Protein AF-A0AAW1BLZ8-F1 (afdb_monomer_lite)

Secondary structure (DSSP, 8-state):
-HHHHHHHHHHHHHHHHHHHHHHHHTS---HHHHHHHHHHHHHHHHHHHHHHHHHHHHHHHHHHHHHHHHHHHHHHHH-HHHHHH---TTHHHHHHHHHHHHHHHHHHHHHHHHHHHTTT----HHHHHHHHHHHHHHHHHHHHHHHHHHHTTT-TT-HHHHHHHHHHHHHHHHHHHHHHHHHHHHHHHHHHHHHHHHHS-TTSHHHHHTTTT--

Radius of gyration: 25.86 Å; chains: 1; bounding box: 58×50×71 Å

Structure (mmCIF, N/CA/C/O backbone):
data_AF-A0AAW1BLZ8-F1
#
_entry.id   AF-A0AAW1BLZ8-F1
#
loop_
_atom_site.group_PDB
_atom_site.id
_atom_site.type_symbol
_atom_site.label_atom_id
_atom_site.label_alt_id
_atom_site.label_comp_id
_atom_site.label_asym_id
_atom_site.label_entity_id
_atom_site.label_seq_id
_atom_site.pdbx_PDB_ins_code
_atom_site.Cartn_x
_atom_site.Cartn_y
_atom_site.Cartn_z
_atom_site.occupancy
_atom_site.B_iso_or_equiv
_atom_site.auth_seq_id
_atom_site.auth_comp_id
_atom_site.auth_asym_id
_atom_site.auth_atom_id
_atom_site.pdbx_PDB_model_num
ATOM 1 N N . MET A 1 1 ? 11.558 -3.761 7.072 1.00 67.06 1 MET A N 1
ATOM 2 C CA . MET A 1 1 ? 11.621 -4.256 5.677 1.00 67.06 1 MET A CA 1
ATOM 3 C C . MET A 1 1 ? 10.947 -3.321 4.676 1.00 67.06 1 MET A C 1
ATOM 5 O O . MET A 1 1 ? 11.599 -2.959 3.713 1.00 67.06 1 MET A O 1
ATOM 9 N N . VAL A 1 2 ? 9.708 -2.864 4.893 1.00 70.38 2 VAL A N 1
ATOM 10 C CA . VAL A 1 2 ? 8.993 -2.011 3.914 1.00 70.38 2 VAL A CA 1
ATOM 11 C C . VAL A 1 2 ? 9.679 -0.668 3.644 1.00 70.38 2 VAL A C 1
ATOM 13 O O . VAL A 1 2 ? 9.846 -0.301 2.489 1.00 70.38 2 VAL A O 1
ATOM 16 N N . PHE A 1 3 ? 10.172 0.019 4.679 1.00 76.31 3 PHE A N 1
ATOM 17 C CA . PHE A 1 3 ? 10.966 1.243 4.498 1.00 76.31 3 PHE A CA 1
ATOM 18 C C . PHE A 1 3 ? 12.226 1.017 3.653 1.00 76.31 3 PHE A C 1
ATOM 20 O O . PHE A 1 3 ? 12.548 1.834 2.802 1.00 76.31 3 PHE A O 1
ATOM 27 N N . ILE A 1 4 ? 12.901 -0.121 3.838 1.00 81.31 4 ILE A N 1
ATOM 28 C CA . ILE A 1 4 ? 14.085 -0.490 3.051 1.00 81.31 4 ILE A CA 1
ATOM 29 C C . ILE A 1 4 ? 13.683 -0.729 1.590 1.00 81.31 4 ILE A C 1
ATOM 31 O O . ILE A 1 4 ? 14.326 -0.209 0.688 1.00 81.31 4 ILE A O 1
ATOM 35 N N . ALA A 1 5 ? 12.581 -1.446 1.350 1.00 79.50 5 ALA A N 1
ATOM 36 C CA . ALA A 1 5 ? 12.068 -1.680 0.003 1.00 79.50 5 ALA A CA 1
ATOM 37 C C . ALA A 1 5 ? 11.645 -0.377 -0.704 1.00 79.50 5 ALA A C 1
ATOM 39 O O . ALA A 1 5 ? 11.901 -0.227 -1.896 1.00 79.50 5 ALA A O 1
ATOM 40 N N . LEU A 1 6 ? 11.067 0.586 0.025 1.00 80.69 6 LEU A N 1
ATOM 41 C CA . LEU A 1 6 ? 10.753 1.918 -0.501 1.00 80.69 6 LEU A CA 1
ATOM 42 C C . LEU A 1 6 ? 12.018 2.690 -0.881 1.00 80.69 6 LEU A C 1
ATOM 44 O O . LEU A 1 6 ? 12.072 3.249 -1.970 1.00 80.69 6 LEU A O 1
ATOM 48 N N . ILE A 1 7 ? 13.047 2.676 -0.030 1.00 85.50 7 ILE A N 1
ATOM 49 C CA . ILE A 1 7 ? 14.335 3.322 -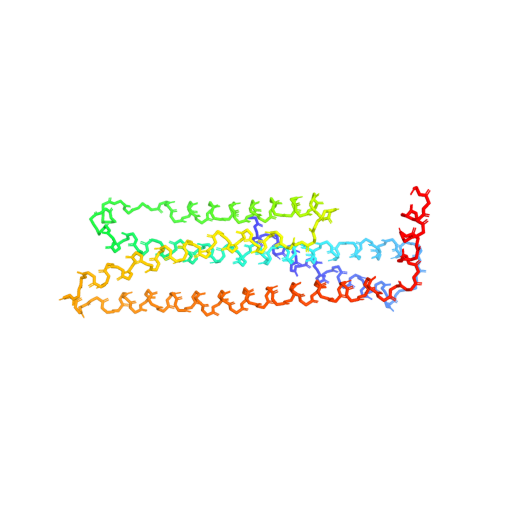0.322 1.00 85.50 7 ILE A CA 1
ATOM 50 C C . ILE A 1 7 ? 14.975 2.700 -1.570 1.00 85.50 7 ILE A C 1
ATOM 52 O O . ILE A 1 7 ? 15.398 3.426 -2.467 1.00 85.50 7 ILE A O 1
ATOM 56 N N . ILE A 1 8 ? 14.979 1.366 -1.666 1.00 85.69 8 ILE A N 1
ATOM 57 C CA . ILE A 1 8 ? 15.492 0.644 -2.838 1.00 85.69 8 ILE A CA 1
ATOM 58 C C . ILE A 1 8 ? 14.715 1.036 -4.103 1.00 85.69 8 ILE A C 1
ATOM 60 O O . ILE A 1 8 ? 15.337 1.305 -5.127 1.00 85.69 8 ILE A O 1
ATOM 64 N N . CYS A 1 9 ? 13.382 1.135 -4.047 1.00 86.25 9 CYS A N 1
ATOM 65 C CA . CYS A 1 9 ? 12.575 1.563 -5.196 1.00 86.25 9 CYS A CA 1
ATOM 66 C C . CYS A 1 9 ? 12.843 3.021 -5.589 1.00 86.25 9 CYS A C 1
ATOM 68 O O . CYS A 1 9 ? 13.009 3.312 -6.773 1.00 86.25 9 CYS A O 1
ATOM 70 N N . CYS A 1 10 ? 12.925 3.926 -4.610 1.00 85.50 10 CYS A N 1
ATOM 71 C CA . CYS A 1 10 ? 13.153 5.352 -4.842 1.00 85.50 10 CYS A CA 1
ATOM 72 C C . CYS A 1 10 ? 14.531 5.649 -5.437 1.00 85.50 10 CYS A C 1
ATOM 74 O O . CYS A 1 10 ? 14.651 6.597 -6.202 1.00 85.50 10 CYS A O 1
ATOM 76 N N . ILE A 1 11 ? 15.560 4.868 -5.100 1.00 89.06 11 ILE A N 1
ATOM 77 C CA . ILE A 1 11 ? 16.913 5.034 -5.656 1.00 89.06 11 ILE A CA 1
ATOM 78 C C . ILE A 1 11 ? 17.060 4.253 -6.969 1.00 89.06 11 ILE A C 1
ATOM 80 O O . ILE A 1 11 ? 17.606 4.764 -7.946 1.00 89.06 11 ILE A O 1
ATOM 84 N N . GLY A 1 12 ? 16.554 3.020 -7.009 1.00 86.94 12 GLY A N 1
ATOM 85 C CA . GLY A 1 12 ? 16.722 2.122 -8.145 1.00 86.94 12 GLY A CA 1
ATOM 86 C C . GLY A 1 12 ? 15.951 2.558 -9.391 1.00 86.94 12 GLY A C 1
ATOM 87 O O . GLY A 1 12 ? 16.462 2.403 -10.497 1.00 86.94 12 GLY A O 1
ATOM 88 N N . ALA A 1 13 ? 14.743 3.119 -9.249 1.00 88.19 13 ALA A N 1
ATOM 89 C CA . ALA A 1 13 ? 13.949 3.513 -10.413 1.00 88.19 13 ALA A CA 1
ATOM 90 C C . ALA A 1 13 ? 14.584 4.690 -11.184 1.00 88.19 13 ALA A C 1
ATOM 92 O O . ALA A 1 13 ? 14.738 4.565 -12.400 1.00 88.19 13 ALA A O 1
ATOM 93 N N . PRO A 1 14 ? 15.045 5.781 -10.533 1.00 91.31 14 PRO A N 1
ATOM 94 C CA . PRO A 1 14 ? 15.808 6.827 -11.211 1.00 91.31 14 PRO A CA 1
ATOM 95 C C . PRO A 1 14 ? 17.112 6.317 -11.823 1.00 91.31 14 PRO A C 1
ATOM 97 O O . PRO A 1 14 ? 17.426 6.687 -12.950 1.00 91.31 14 PRO A O 1
ATOM 100 N N . LEU A 1 15 ? 17.853 5.447 -11.124 1.00 91.06 15 LEU A N 1
ATOM 101 C CA . LEU A 1 15 ? 19.127 4.927 -11.624 1.00 91.06 15 LEU A CA 1
ATOM 102 C C . LEU A 1 15 ? 18.938 4.105 -12.906 1.00 91.06 15 LEU A C 1
ATOM 104 O O . LEU A 1 15 ? 19.605 4.361 -13.906 1.00 91.06 15 LEU A O 1
ATOM 108 N N . ASN A 1 16 ? 17.972 3.184 -12.911 1.00 89.12 16 ASN A N 1
ATOM 109 C CA . ASN A 1 16 ? 17.638 2.406 -14.103 1.00 89.12 16 ASN A CA 1
ATOM 110 C C . ASN A 1 16 ? 17.038 3.284 -15.215 1.00 89.12 16 ASN A C 1
ATOM 112 O O . ASN A 1 16 ? 17.347 3.084 -16.387 1.00 89.12 16 ASN A O 1
ATOM 116 N N . GLY A 1 17 ? 16.259 4.314 -14.866 1.00 90.44 17 GLY A N 1
ATOM 117 C CA . GLY A 1 17 ? 15.743 5.298 -15.822 1.00 90.44 17 GLY A CA 1
ATOM 118 C C . GLY A 1 17 ? 16.845 6.105 -16.519 1.00 90.44 17 GLY A C 1
ATOM 119 O O . GLY A 1 17 ? 16.793 6.298 -17.733 1.00 90.44 17 GLY A O 1
ATOM 120 N N . ILE A 1 18 ? 17.882 6.518 -15.781 1.00 92.25 18 ILE A N 1
ATOM 121 C CA . ILE A 1 18 ? 19.053 7.215 -16.335 1.00 92.25 18 ILE A CA 1
ATOM 122 C C . ILE A 1 18 ? 19.810 6.305 -17.311 1.00 92.25 18 ILE A C 1
ATOM 124 O O . ILE A 1 18 ? 20.180 6.752 -18.395 1.00 92.25 18 ILE A O 1
ATOM 128 N N . VAL A 1 19 ? 19.998 5.025 -16.971 1.00 89.44 19 VAL A N 1
ATOM 129 C CA . VAL A 1 19 ? 20.648 4.032 -17.847 1.00 89.44 19 VAL A CA 1
ATOM 130 C C . VAL A 1 19 ? 19.854 3.850 -19.145 1.00 89.44 19 VAL A C 1
ATOM 132 O O . VAL A 1 19 ? 20.432 3.897 -20.231 1.00 89.44 19 VAL A O 1
ATOM 135 N N . ILE A 1 20 ? 18.526 3.730 -19.060 1.00 91.12 20 ILE A N 1
ATOM 136 C CA . ILE A 1 20 ? 17.650 3.646 -20.239 1.00 91.12 20 ILE A CA 1
ATOM 137 C C . ILE A 1 20 ? 17.771 4.904 -21.104 1.00 91.12 20 ILE A C 1
ATOM 139 O O . ILE A 1 20 ? 17.878 4.800 -22.326 1.00 91.12 20 ILE A O 1
ATOM 143 N N . TRP A 1 21 ? 17.780 6.089 -20.492 1.00 91.31 21 TRP A N 1
ATOM 144 C CA . TRP A 1 21 ? 17.891 7.352 -21.220 1.00 91.31 21 TRP A CA 1
ATOM 145 C C . TRP A 1 21 ? 19.245 7.494 -21.931 1.00 91.31 21 TRP A C 1
ATOM 147 O O . TRP A 1 21 ? 19.277 7.770 -23.133 1.00 91.31 21 TRP A O 1
ATOM 157 N N . LEU A 1 22 ? 20.352 7.227 -21.228 1.00 89.19 22 LEU A N 1
ATOM 158 C CA . LEU A 1 22 ? 21.714 7.290 -21.769 1.00 89.19 22 LEU A CA 1
ATOM 159 C C . LEU A 1 22 ? 21.916 6.304 -22.928 1.00 89.19 22 LEU A C 1
ATOM 161 O O . LEU A 1 22 ? 22.334 6.703 -24.017 1.00 89.19 22 LEU A O 1
ATOM 165 N N . LEU A 1 23 ? 21.584 5.024 -22.730 1.00 85.81 23 LEU A N 1
ATOM 166 C CA . LEU A 1 23 ? 21.766 3.999 -23.764 1.00 85.81 23 LEU A CA 1
ATOM 167 C C . LEU A 1 23 ? 20.727 4.082 -24.890 1.00 85.81 23 LEU A C 1
ATOM 169 O O . LEU A 1 23 ? 20.997 3.631 -26.003 1.00 85.81 23 LEU A O 1
ATOM 173 N N . GLY A 1 24 ? 19.544 4.630 -24.616 1.00 82.75 24 GLY A N 1
ATOM 174 C CA . GLY A 1 24 ? 18.466 4.769 -25.589 1.00 82.75 24 GLY A CA 1
ATOM 175 C C . GLY A 1 24 ? 18.677 5.919 -26.573 1.00 82.75 24 GLY A C 1
ATOM 176 O O . GLY A 1 24 ? 18.391 5.742 -27.756 1.00 82.75 24 GLY A O 1
ATOM 177 N N . PHE A 1 25 ? 19.179 7.066 -26.099 1.00 80.81 25 PHE A N 1
ATOM 178 C CA . PHE A 1 25 ? 19.271 8.295 -26.897 1.00 80.81 25 PHE A CA 1
ATOM 179 C C . PHE A 1 25 ? 20.692 8.697 -27.306 1.00 80.81 25 PHE A C 1
ATOM 181 O O . PHE A 1 25 ? 20.842 9.323 -28.352 1.00 80.81 25 PHE A O 1
ATOM 188 N N . GLN A 1 26 ? 21.729 8.382 -26.519 1.00 76.81 26 GLN A N 1
ATOM 189 C CA . GLN A 1 26 ? 23.065 8.959 -26.743 1.00 76.81 26 GLN A CA 1
ATOM 190 C C . GLN A 1 26 ? 24.065 8.017 -27.428 1.00 76.81 26 GLN A C 1
ATOM 192 O O . GLN A 1 26 ? 25.045 8.489 -28.000 1.00 76.81 26 GLN A O 1
ATOM 197 N N . ILE A 1 27 ? 23.848 6.698 -27.392 1.00 78.12 27 ILE A N 1
ATOM 198 C CA . ILE A 1 27 ? 24.844 5.710 -27.836 1.00 78.12 27 ILE A CA 1
ATOM 199 C C . ILE A 1 27 ? 24.348 4.915 -29.050 1.00 78.12 27 ILE A C 1
ATOM 201 O O . ILE A 1 27 ? 23.218 4.431 -29.095 1.00 78.12 27 ILE A O 1
ATOM 205 N N . LYS A 1 28 ? 25.232 4.728 -30.039 1.00 77.56 28 LYS A N 1
ATOM 206 C CA . LYS A 1 28 ? 24.979 3.881 -31.213 1.00 77.56 28 LYS A CA 1
ATOM 207 C C . LYS A 1 28 ? 24.769 2.428 -30.761 1.00 77.56 28 LYS A C 1
ATOM 209 O O . LYS A 1 28 ? 25.604 1.874 -30.043 1.00 77.56 28 LYS A O 1
ATOM 214 N N . ARG A 1 29 ? 23.650 1.812 -31.157 1.00 74.12 29 ARG A N 1
ATOM 215 C CA . ARG A 1 29 ? 23.269 0.471 -30.683 1.00 74.12 29 ARG A CA 1
ATOM 216 C C . ARG A 1 29 ? 24.271 -0.590 -31.137 1.00 74.12 29 ARG A C 1
ATOM 218 O O . ARG A 1 29 ? 24.423 -0.843 -32.327 1.00 74.12 29 ARG A O 1
ATOM 225 N N . ASN A 1 30 ? 24.919 -1.213 -30.161 1.00 82.25 30 ASN A N 1
ATOM 226 C CA . ASN A 1 30 ? 25.794 -2.372 -30.293 1.00 82.25 30 ASN A CA 1
ATOM 227 C C . ASN A 1 30 ? 25.094 -3.541 -29.561 1.00 82.25 30 ASN A C 1
ATOM 229 O O . ASN A 1 30 ? 24.410 -3.277 -28.569 1.00 82.25 30 ASN A O 1
ATOM 233 N N . PR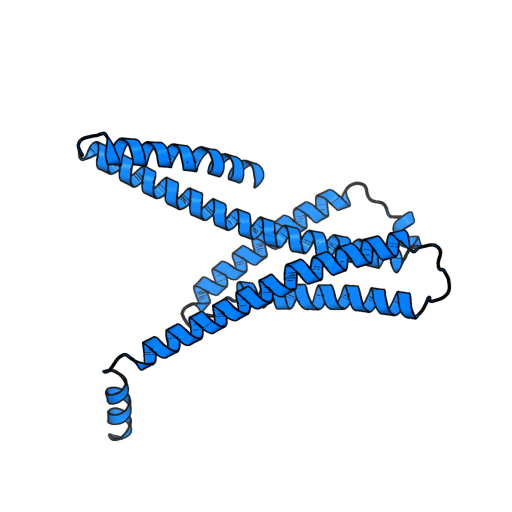O A 1 31 ? 25.228 -4.818 -29.967 1.00 84.75 31 PRO A N 1
ATOM 234 C CA . PRO A 1 31 ? 24.726 -5.976 -29.216 1.00 84.75 31 PRO A CA 1
ATOM 235 C C . PRO A 1 31 ? 24.928 -5.897 -27.693 1.00 84.75 31 PRO A C 1
ATOM 237 O O . PRO A 1 31 ? 24.010 -6.202 -26.935 1.00 84.75 31 PRO A O 1
ATOM 240 N N . PHE A 1 32 ? 26.084 -5.406 -27.236 1.00 86.62 32 PHE A N 1
ATOM 241 C CA . PHE A 1 32 ? 26.368 -5.226 -25.810 1.00 86.62 32 PHE A CA 1
ATOM 242 C C . PHE A 1 32 ? 25.481 -4.162 -25.135 1.00 86.62 32 PHE A C 1
ATOM 244 O O . PHE A 1 32 ? 24.933 -4.395 -24.059 1.00 86.62 32 PHE A O 1
ATOM 251 N N . THR A 1 33 ? 25.278 -3.005 -25.772 1.00 86.62 33 THR A N 1
ATOM 252 C CA . THR A 1 33 ? 24.417 -1.942 -25.232 1.00 86.62 33 THR A CA 1
ATOM 253 C C . THR A 1 33 ? 22.934 -2.304 -25.286 1.00 86.62 33 THR A C 1
ATOM 255 O O . THR A 1 33 ? 22.180 -1.886 -24.412 1.00 86.62 33 THR A O 1
ATOM 258 N N . VAL A 1 34 ? 22.510 -3.130 -26.247 1.00 87.38 34 VAL A N 1
ATOM 259 C CA . VAL A 1 34 ? 21.135 -3.658 -26.304 1.00 87.38 34 VAL A CA 1
ATOM 260 C C . VAL A 1 34 ? 20.849 -4.609 -25.136 1.00 87.38 34 VAL A C 1
ATOM 262 O O . VAL A 1 34 ? 19.769 -4.537 -24.552 1.00 87.38 34 VAL A O 1
ATOM 265 N N . LEU A 1 35 ? 21.812 -5.452 -24.745 1.00 90.06 35 LEU A N 1
ATOM 266 C CA . LEU A 1 35 ? 21.676 -6.335 -23.581 1.00 90.06 35 LEU A CA 1
ATOM 267 C C . LEU A 1 35 ? 21.498 -5.538 -22.281 1.00 90.06 35 LEU A C 1
ATOM 269 O O . LEU A 1 35 ? 20.571 -5.803 -21.517 1.00 90.06 35 LEU A O 1
ATOM 273 N N . ILE A 1 36 ? 22.353 -4.535 -22.056 1.00 89.69 36 ILE A N 1
ATOM 274 C CA . ILE A 1 36 ? 22.286 -3.669 -20.869 1.00 89.69 36 ILE A CA 1
ATOM 275 C C . ILE A 1 36 ? 20.975 -2.876 -20.845 1.00 89.69 36 ILE A C 1
ATOM 277 O O . ILE A 1 36 ? 20.359 -2.738 -19.791 1.00 89.69 36 ILE A O 1
ATOM 281 N N . LEU A 1 37 ? 20.514 -2.393 -22.002 1.00 89.69 37 LEU A N 1
ATOM 282 C CA . LEU A 1 37 ? 19.244 -1.680 -22.108 1.00 89.69 37 LEU A CA 1
ATOM 283 C C . LEU A 1 37 ? 18.054 -2.581 -21.738 1.00 89.69 37 LEU A C 1
ATOM 285 O O . LEU A 1 37 ? 17.192 -2.155 -20.975 1.00 89.69 37 LEU A O 1
ATOM 289 N N . ASN A 1 38 ? 18.022 -3.826 -22.223 1.00 89.94 38 ASN A N 1
ATOM 290 C CA . ASN A 1 38 ? 16.968 -4.784 -21.870 1.00 89.94 38 ASN A CA 1
ATOM 291 C C . ASN A 1 38 ? 16.972 -5.128 -20.377 1.00 89.94 38 ASN A C 1
ATOM 293 O O . ASN A 1 38 ? 15.902 -5.207 -19.772 1.00 89.94 38 ASN A O 1
ATOM 297 N N . LEU A 1 39 ? 18.155 -5.287 -19.777 1.00 91.56 39 LEU A N 1
ATOM 298 C CA . LEU A 1 39 ? 18.286 -5.497 -18.337 1.00 91.56 39 LEU A CA 1
ATOM 299 C C . LEU A 1 39 ? 17.731 -4.299 -17.551 1.00 91.56 39 LEU A C 1
ATOM 301 O O . LEU A 1 39 ? 16.885 -4.477 -16.680 1.00 91.56 39 LEU A O 1
ATOM 305 N N . ALA A 1 40 ? 18.116 -3.075 -17.928 1.00 91.62 40 ALA A N 1
ATOM 306 C CA . ALA A 1 40 ? 17.641 -1.859 -17.272 1.00 91.62 40 ALA A CA 1
ATOM 307 C C . ALA A 1 40 ? 16.116 -1.676 -17.396 1.00 91.62 40 ALA A C 1
ATOM 309 O O . ALA A 1 40 ? 15.469 -1.248 -16.441 1.00 91.62 40 ALA A O 1
ATOM 310 N N . ILE A 1 41 ? 15.522 -2.037 -18.541 1.00 89.56 41 ILE A N 1
ATOM 311 C CA . ILE A 1 41 ? 14.062 -2.028 -18.739 1.00 89.56 41 ILE A CA 1
ATOM 312 C C . ILE A 1 41 ? 13.379 -3.046 -17.815 1.00 89.56 41 ILE A C 1
ATOM 314 O O . ILE A 1 41 ? 12.366 -2.717 -17.190 1.00 89.56 41 ILE A O 1
ATOM 318 N N . ALA A 1 42 ? 13.924 -4.261 -17.706 1.00 90.12 42 ALA A N 1
ATOM 319 C CA . ALA A 1 42 ? 13.386 -5.295 -16.825 1.00 90.12 42 ALA A CA 1
ATOM 320 C C . ALA A 1 42 ? 13.431 -4.860 -15.350 1.00 90.12 42 ALA A C 1
ATOM 322 O O . ALA A 1 42 ? 12.416 -4.943 -14.651 1.00 90.12 42 ALA A O 1
ATOM 323 N N . ASP A 1 43 ? 14.565 -4.316 -14.903 1.00 90.38 43 ASP A N 1
ATOM 324 C CA . ASP A 1 43 ? 14.748 -3.829 -13.534 1.00 90.38 43 ASP A CA 1
ATOM 325 C C . ASP A 1 43 ? 13.842 -2.630 -13.227 1.00 90.38 43 ASP A C 1
ATOM 327 O O . ASP A 1 43 ? 13.202 -2.577 -12.174 1.00 90.38 43 ASP A O 1
ATOM 331 N N . PHE A 1 44 ? 13.711 -1.688 -14.164 1.00 88.12 44 PHE A N 1
ATOM 332 C CA . PHE A 1 44 ? 12.812 -0.542 -14.026 1.00 88.12 44 PHE A CA 1
ATOM 333 C C . PHE A 1 44 ? 11.347 -0.979 -13.882 1.00 88.12 44 PHE A C 1
ATOM 335 O O . PHE A 1 44 ? 10.650 -0.540 -12.962 1.00 88.12 44 PHE A O 1
ATOM 342 N N . GLY A 1 45 ? 10.889 -1.898 -14.739 1.00 86.69 45 GLY A N 1
ATOM 343 C CA . GLY A 1 45 ? 9.539 -2.457 -14.662 1.00 86.69 45 GLY A CA 1
ATOM 344 C C . GLY A 1 45 ? 9.285 -3.203 -13.348 1.00 86.69 45 GLY A C 1
ATOM 345 O O . GLY A 1 45 ? 8.227 -3.043 -12.729 1.00 86.69 45 GLY A O 1
ATOM 346 N N . PHE A 1 46 ? 10.266 -3.974 -12.876 1.00 86.31 46 PHE A N 1
ATOM 347 C CA . PHE A 1 46 ? 10.180 -4.689 -11.605 1.00 86.31 46 PHE A CA 1
ATOM 348 C C . PHE A 1 46 ? 10.057 -3.737 -10.407 1.00 86.31 46 PHE A C 1
ATOM 350 O O . PHE A 1 46 ? 9.178 -3.923 -9.559 1.00 86.31 46 PHE A O 1
ATOM 357 N N . LEU A 1 47 ? 10.869 -2.677 -10.363 1.00 88.00 47 LEU A N 1
ATOM 358 C CA . LEU A 1 47 ? 10.832 -1.681 -9.289 1.00 88.00 47 LEU A CA 1
ATOM 359 C C . LEU A 1 47 ? 9.505 -0.917 -9.250 1.00 88.00 47 LEU A C 1
ATOM 361 O O . LEU A 1 47 ? 8.942 -0.738 -8.169 1.00 88.00 47 LEU A O 1
ATOM 365 N N . ILE A 1 48 ? 8.948 -0.540 -10.406 1.00 84.69 48 ILE A N 1
ATOM 366 C CA . ILE A 1 48 ? 7.618 0.088 -10.476 1.00 84.69 48 ILE A CA 1
ATOM 367 C C . ILE A 1 48 ? 6.544 -0.852 -9.921 1.00 84.69 48 ILE A C 1
ATOM 369 O O . ILE A 1 48 ? 5.692 -0.436 -9.132 1.00 84.69 48 ILE A O 1
ATOM 373 N N . LYS A 1 49 ? 6.588 -2.136 -10.292 1.00 81.56 49 LYS A N 1
ATOM 374 C CA . LYS A 1 49 ? 5.615 -3.128 -9.819 1.00 81.56 49 LYS A CA 1
ATOM 375 C C . LYS A 1 49 ? 5.682 -3.315 -8.301 1.00 81.56 49 LYS A C 1
ATOM 377 O O . LYS A 1 49 ? 4.637 -3.398 -7.649 1.00 81.56 49 LYS A O 1
ATOM 382 N N . ILE A 1 50 ? 6.887 -3.348 -7.726 1.00 82.75 50 ILE A N 1
ATOM 383 C CA . ILE A 1 50 ? 7.075 -3.381 -6.269 1.00 82.75 50 ILE A CA 1
ATOM 384 C C . ILE A 1 50 ? 6.519 -2.109 -5.632 1.00 82.75 50 ILE A C 1
ATOM 386 O O . ILE A 1 50 ? 5.767 -2.208 -4.663 1.00 82.75 50 ILE A O 1
ATOM 390 N N . PHE A 1 51 ? 6.832 -0.937 -6.181 1.00 82.25 51 PHE A N 1
ATOM 391 C CA . PHE A 1 51 ? 6.377 0.344 -5.646 1.00 82.25 51 PHE A CA 1
ATOM 392 C C . PHE A 1 51 ? 4.846 0.426 -5.564 1.00 82.25 51 PHE A C 1
ATOM 394 O O . PHE A 1 51 ? 4.296 0.691 -4.493 1.00 82.25 51 PHE A O 1
ATOM 401 N N . MET A 1 52 ? 4.150 0.085 -6.653 1.00 78.69 52 MET A N 1
ATOM 402 C CA . MET A 1 52 ? 2.682 0.044 -6.686 1.00 78.69 52 MET A CA 1
ATOM 403 C C . MET A 1 52 ? 2.112 -0.959 -5.675 1.00 78.69 52 MET A C 1
ATOM 405 O O . MET A 1 52 ? 1.151 -0.673 -4.961 1.00 78.69 52 MET A O 1
ATOM 409 N N . SER A 1 53 ? 2.739 -2.132 -5.562 1.00 78.06 53 SER A N 1
ATOM 410 C CA . SER A 1 53 ? 2.355 -3.155 -4.591 1.00 78.06 53 SER A CA 1
ATOM 411 C C . SER A 1 53 ? 2.500 -2.672 -3.141 1.00 78.06 53 SER A C 1
ATOM 413 O O . SER A 1 53 ? 1.602 -2.899 -2.331 1.00 78.06 53 SER A O 1
ATOM 415 N N . LEU A 1 54 ? 3.603 -1.996 -2.804 1.00 81.56 54 LEU A N 1
ATOM 416 C CA . LEU A 1 54 ? 3.852 -1.447 -1.467 1.00 81.56 54 LEU A CA 1
ATOM 417 C C . LEU A 1 54 ? 2.887 -0.312 -1.122 1.00 81.56 54 LEU A C 1
ATOM 419 O O . LEU A 1 54 ? 2.411 -0.245 0.013 1.00 81.56 54 LEU A O 1
ATOM 423 N N . PHE A 1 55 ? 2.567 0.549 -2.091 1.00 80.19 55 PHE A N 1
ATOM 424 C CA . PHE A 1 55 ? 1.582 1.611 -1.912 1.00 80.19 55 PHE A CA 1
ATOM 425 C C . PHE A 1 55 ? 0.212 1.031 -1.541 1.00 80.19 55 PHE A C 1
ATOM 427 O O . PHE A 1 55 ? -0.398 1.452 -0.558 1.00 80.19 55 PHE A O 1
ATOM 434 N N . HIS A 1 56 ? -0.214 -0.021 -2.245 1.00 72.81 56 HIS A N 1
ATOM 435 C CA . HIS A 1 56 ? -1.470 -0.711 -1.962 1.00 72.81 56 HIS A CA 1
ATOM 436 C C . HIS A 1 56 ? -1.492 -1.357 -0.564 1.00 72.81 56 HIS A C 1
ATOM 438 O O . HIS A 1 56 ? -2.459 -1.202 0.176 1.00 72.81 56 HIS A O 1
ATOM 444 N N . VAL A 1 57 ? -0.404 -2.024 -0.156 1.00 76.56 57 VAL A N 1
ATOM 445 C CA . VAL A 1 57 ? -0.277 -2.596 1.202 1.00 76.56 57 VAL A CA 1
ATOM 446 C C . VAL A 1 57 ? -0.338 -1.510 2.272 1.00 76.56 57 VAL A C 1
ATOM 448 O O . VAL A 1 57 ? -1.009 -1.682 3.288 1.00 76.56 57 VAL A O 1
ATOM 451 N N . THR A 1 58 ? 0.330 -0.382 2.040 1.00 81.56 58 THR A N 1
ATOM 452 C CA . THR A 1 58 ? 0.378 0.734 2.992 1.00 81.56 58 THR A CA 1
ATOM 453 C C . THR A 1 58 ? -0.993 1.389 3.148 1.00 81.56 58 THR A C 1
ATOM 455 O O . THR A 1 58 ? -1.392 1.703 4.268 1.00 81.56 58 THR A O 1
ATOM 458 N N . TYR A 1 59 ? -1.740 1.531 2.052 1.00 77.31 59 TYR A N 1
ATOM 459 C CA . TYR A 1 59 ? -3.114 2.030 2.065 1.00 77.31 59 TYR A CA 1
ATOM 460 C C . TYR A 1 59 ? -4.042 1.138 2.909 1.00 77.31 59 TYR A C 1
ATOM 462 O O . TYR A 1 59 ? -4.702 1.627 3.827 1.00 77.31 59 TYR A O 1
ATOM 470 N N . ILE A 1 60 ? -4.024 -0.178 2.671 1.00 73.56 60 ILE A N 1
ATOM 471 C CA . ILE A 1 60 ? -4.820 -1.157 3.430 1.00 73.56 60 ILE A CA 1
ATOM 472 C C . ILE A 1 60 ? -4.417 -1.190 4.911 1.00 73.56 60 ILE A C 1
ATOM 474 O O . ILE A 1 60 ? -5.273 -1.216 5.794 1.00 73.56 60 ILE A O 1
ATOM 478 N N . ASN A 1 61 ? -3.121 -1.117 5.207 1.00 79.50 61 ASN A N 1
ATOM 479 C CA . ASN A 1 61 ? -2.640 -1.056 6.583 1.00 79.50 61 ASN A CA 1
ATOM 480 C C . ASN A 1 61 ? -3.087 0.234 7.298 1.00 79.50 61 ASN A C 1
ATOM 482 O O . ASN A 1 61 ? -3.444 0.198 8.473 1.00 79.50 61 ASN A O 1
ATOM 486 N N . GLY A 1 62 ? -3.120 1.368 6.587 1.00 80.56 62 GLY A N 1
ATOM 487 C CA . GLY A 1 62 ? -3.662 2.629 7.099 1.00 80.56 62 GLY A CA 1
ATOM 488 C C . GLY A 1 62 ? -5.145 2.526 7.465 1.00 80.56 62 GLY A C 1
ATOM 489 O O . GLY A 1 62 ? -5.544 2.982 8.538 1.00 80.56 62 GLY A O 1
ATOM 490 N N . LEU A 1 63 ? -5.941 1.858 6.625 1.00 74.38 63 LEU A N 1
ATOM 491 C CA . LEU A 1 63 ? -7.348 1.552 6.905 1.00 74.38 63 LEU A CA 1
ATOM 492 C C . LEU A 1 63 ? -7.502 0.685 8.161 1.00 74.38 63 LEU A C 1
ATOM 494 O O . LEU A 1 63 ? -8.272 1.043 9.052 1.00 74.38 63 LEU A O 1
ATOM 498 N N . PHE A 1 64 ? -6.735 -0.403 8.282 1.00 75.75 64 PHE A N 1
ATOM 499 C CA . PHE A 1 64 ? -6.801 -1.269 9.461 1.00 75.75 64 PHE A CA 1
ATOM 500 C C . PHE A 1 64 ? -6.352 -0.574 10.746 1.00 75.75 64 PHE A C 1
ATOM 502 O O . PHE A 1 64 ? -7.006 -0.735 11.773 1.00 75.75 64 PHE A O 1
ATOM 509 N N . LEU A 1 65 ? -5.288 0.234 10.703 1.00 78.94 65 LEU A N 1
ATOM 510 C CA . LEU A 1 65 ? -4.852 1.033 11.850 1.00 78.94 65 LEU A CA 1
ATOM 511 C C . LEU A 1 65 ? -5.957 1.984 12.313 1.00 78.94 65 LEU A C 1
ATOM 513 O O . LEU A 1 65 ? -6.215 2.085 13.513 1.00 78.94 65 LEU A O 1
ATOM 517 N N . LEU A 1 66 ? -6.648 2.639 11.378 1.00 73.12 66 LEU A N 1
ATOM 518 C CA . LEU A 1 66 ? -7.765 3.525 11.692 1.00 73.12 66 LEU A CA 1
ATOM 519 C C . LEU A 1 66 ? -8.934 2.754 12.328 1.00 73.12 66 LEU A C 1
ATOM 521 O O . LEU A 1 66 ? -9.515 3.218 13.312 1.00 73.12 66 LEU A O 1
ATOM 525 N N . THR A 1 67 ? -9.231 1.545 11.838 1.00 73.94 67 THR A N 1
ATOM 526 C CA . THR A 1 67 ? -10.230 0.652 12.444 1.00 73.94 67 THR A CA 1
ATOM 527 C C . THR A 1 67 ? -9.821 0.193 13.843 1.00 73.94 67 THR A C 1
ATOM 529 O O . THR A 1 67 ? -10.637 0.233 14.761 1.00 73.94 67 THR A O 1
ATOM 532 N N . THR A 1 68 ? -8.560 -0.185 14.053 1.00 77.06 68 THR A N 1
ATOM 533 C CA . THR A 1 68 ? -8.041 -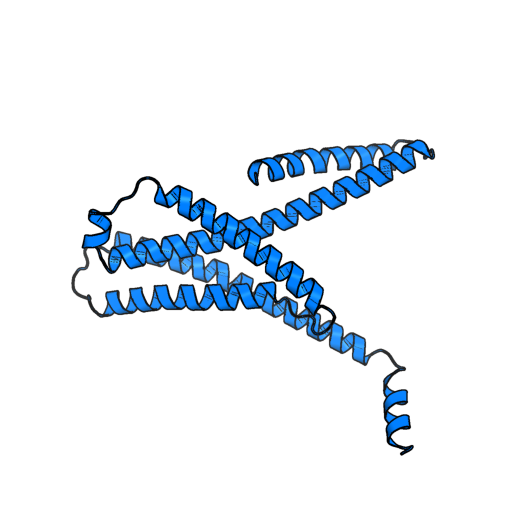0.574 15.369 1.00 77.06 68 THR A CA 1
ATOM 534 C C . THR A 1 68 ? -8.084 0.585 16.360 1.00 77.06 68 THR A C 1
ATOM 536 O O . THR A 1 68 ? -8.509 0.383 17.493 1.00 77.06 68 THR A O 1
ATOM 539 N N . ILE A 1 69 ? -7.718 1.804 15.947 1.00 76.06 69 ILE A N 1
ATOM 540 C CA . ILE A 1 69 ? -7.832 3.005 16.788 1.00 76.06 69 ILE A CA 1
ATOM 541 C C . ILE A 1 69 ? -9.301 3.259 17.138 1.00 76.06 69 ILE A C 1
ATOM 543 O O . ILE A 1 69 ? -9.614 3.527 18.295 1.00 76.06 69 ILE A O 1
ATOM 547 N N . SER A 1 70 ? -10.214 3.137 16.170 1.00 73.06 70 SER A N 1
ATOM 548 C CA . SER A 1 70 ? -11.654 3.251 16.425 1.00 73.06 70 SER A CA 1
ATOM 549 C C . SER A 1 70 ? -12.124 2.225 17.465 1.00 73.06 70 SER A C 1
ATOM 551 O O . SER A 1 70 ? -12.778 2.602 18.439 1.00 73.06 70 SER A O 1
ATOM 553 N N . MET A 1 71 ? -11.725 0.956 17.326 1.00 69.12 71 MET A N 1
ATOM 554 C CA . MET A 1 71 ? -12.068 -0.113 18.268 1.00 69.12 71 MET A CA 1
ATOM 555 C C . MET A 1 71 ? -11.486 0.118 19.665 1.00 69.12 71 MET A C 1
ATOM 557 O O . MET A 1 71 ? -12.213 -0.012 20.646 1.00 69.12 71 MET A O 1
ATOM 561 N N . ASP A 1 72 ? -10.220 0.528 19.770 1.00 74.44 72 ASP A N 1
ATOM 562 C CA . ASP A 1 72 ? -9.559 0.854 21.041 1.00 74.44 72 ASP A CA 1
ATOM 563 C C . ASP A 1 72 ? -10.320 1.950 21.806 1.00 74.44 72 ASP A C 1
ATOM 565 O O . ASP A 1 72 ? -10.647 1.797 22.988 1.00 74.44 72 ASP A O 1
ATOM 569 N N . ARG A 1 73 ? -10.719 3.022 21.105 1.00 73.25 73 ARG A N 1
ATOM 570 C CA . ARG A 1 73 ? -11.534 4.095 21.693 1.00 73.25 73 ARG A CA 1
ATOM 571 C C . ARG A 1 73 ? -12.920 3.604 22.109 1.00 73.25 73 ARG A C 1
ATOM 573 O O . ARG A 1 73 ? -13.383 3.984 23.183 1.00 73.25 73 ARG A O 1
ATOM 580 N N . CYS A 1 74 ? -13.564 2.743 21.320 1.00 66.25 74 CYS A N 1
ATOM 581 C CA . CYS A 1 74 ? -14.870 2.174 21.663 1.00 66.25 74 CYS A CA 1
ATOM 582 C C . CYS A 1 74 ? -14.797 1.259 22.897 1.00 66.25 74 CYS A C 1
ATOM 584 O O . CYS A 1 74 ? -15.634 1.376 23.792 1.00 66.25 74 CYS A O 1
ATOM 586 N N . VAL A 1 75 ? -13.777 0.399 22.996 1.00 67.12 75 VAL A N 1
ATOM 587 C CA . VAL A 1 75 ? -13.566 -0.500 24.145 1.00 67.12 75 VAL A CA 1
ATOM 588 C C . VAL A 1 75 ? -13.225 0.288 25.409 1.00 67.12 75 VAL A C 1
ATOM 590 O O . VAL A 1 75 ? -13.800 0.012 26.462 1.00 67.12 75 VAL A O 1
ATOM 593 N N . SER A 1 76 ? -12.375 1.315 25.306 1.00 66.56 76 SER A N 1
ATOM 594 C CA . SER A 1 76 ? -12.061 2.224 26.419 1.00 66.56 76 SER A CA 1
ATOM 595 C C . SER A 1 76 ? -13.320 2.913 26.964 1.00 66.56 76 SER A C 1
ATOM 597 O O . SER A 1 76 ? -13.502 3.037 28.177 1.00 66.56 76 SER A O 1
ATOM 599 N N . VAL A 1 77 ? -14.247 3.289 26.075 1.00 60.94 77 VAL A N 1
ATOM 600 C CA . VAL A 1 77 ? -15.548 3.845 26.463 1.00 60.94 77 VAL A CA 1
ATOM 601 C C . VAL A 1 77 ? -16.463 2.766 27.051 1.00 60.94 77 VAL A C 1
ATOM 603 O O . VAL A 1 77 ? -17.148 3.053 28.032 1.00 60.94 77 VAL A O 1
ATOM 606 N N . LEU A 1 78 ? -16.504 1.541 26.501 1.00 62.38 78 LEU A N 1
ATOM 607 C CA . LEU A 1 78 ? -17.324 0.407 26.970 1.00 62.38 78 LEU A CA 1
ATOM 608 C C . LEU A 1 78 ? -16.938 -0.057 28.381 1.00 62.38 78 LEU A C 1
ATOM 610 O O . LEU A 1 78 ? -17.817 -0.111 29.244 1.00 62.38 78 LEU A O 1
ATOM 614 N N . PHE A 1 79 ? -15.646 -0.281 28.619 1.00 63.03 79 PHE A N 1
ATOM 615 C CA . PHE A 1 79 ? -15.087 -0.835 29.853 1.00 63.03 79 PHE A CA 1
ATOM 616 C C . PHE A 1 79 ? -13.961 0.061 30.408 1.00 63.03 79 PHE A C 1
ATOM 618 O O . PHE A 1 79 ? -12.781 -0.286 30.320 1.00 63.03 79 PHE A O 1
ATOM 625 N N . PRO A 1 80 ? -14.301 1.201 31.041 1.00 61.66 80 PRO A N 1
ATOM 626 C CA . PRO A 1 80 ? -13.304 2.145 31.555 1.00 61.66 80 PRO A CA 1
ATOM 627 C C . PRO A 1 80 ? -12.409 1.544 32.653 1.00 61.66 80 PRO A C 1
ATOM 629 O O . PRO A 1 80 ? -11.256 1.935 32.797 1.00 61.66 80 PRO A O 1
ATOM 632 N N . ILE A 1 81 ? -12.922 0.563 33.405 1.00 58.75 81 ILE A N 1
ATOM 633 C CA . ILE A 1 81 ? -12.229 -0.069 34.540 1.00 58.75 81 ILE A CA 1
ATOM 634 C C . ILE A 1 81 ? -11.122 -1.023 34.055 1.00 58.75 81 ILE A C 1
ATOM 636 O O . ILE A 1 81 ? -10.043 -1.063 34.641 1.00 58.75 81 ILE A O 1
ATOM 640 N N . TRP A 1 82 ? -11.339 -1.734 32.941 1.00 61.69 82 TRP A N 1
ATOM 641 C CA . TRP A 1 82 ? -10.347 -2.660 32.377 1.00 61.69 82 TRP A CA 1
ATOM 642 C C . TRP A 1 82 ? -9.160 -1.913 31.742 1.00 61.69 82 TRP A C 1
ATOM 644 O O . TRP A 1 82 ? -8.006 -2.318 31.887 1.00 61.69 82 TRP A O 1
ATOM 654 N N . HIS A 1 83 ? -9.424 -0.757 31.125 1.00 58.16 83 HIS A N 1
ATOM 655 C CA . HIS A 1 83 ? -8.406 0.069 30.470 1.00 58.16 83 HIS A CA 1
ATOM 656 C C . HIS A 1 83 ? -7.431 0.749 31.456 1.00 58.16 83 HIS A C 1
ATOM 658 O O . HIS A 1 83 ? -6.267 0.970 31.121 1.00 58.16 83 HIS A O 1
ATOM 664 N N . CYS A 1 84 ? -7.864 1.064 32.682 1.00 60.22 84 CYS A N 1
ATOM 665 C CA . CYS A 1 84 ? -6.982 1.645 33.704 1.00 60.22 84 CYS A CA 1
ATOM 666 C C . CYS A 1 84 ? -5.978 0.633 34.280 1.00 60.22 84 CYS A C 1
ATOM 668 O O . CYS A 1 84 ? -4.865 1.018 34.632 1.00 60.22 84 CYS A O 1
ATOM 670 N N . CYS A 1 85 ? -6.344 -0.649 34.357 1.00 63.03 85 CYS A N 1
ATOM 671 C CA . CYS A 1 85 ? -5.524 -1.677 35.005 1.00 63.03 85 CYS A CA 1
ATOM 672 C C . CYS A 1 85 ? -4.616 -2.448 34.035 1.00 63.03 85 CYS A C 1
ATOM 674 O O . CYS A 1 85 ? -3.578 -2.960 34.449 1.00 63.03 85 CYS A O 1
ATOM 676 N N . SER A 1 86 ? -4.950 -2.503 32.745 1.00 62.16 86 SER A N 1
ATOM 677 C CA . SER A 1 86 ? -4.204 -3.276 31.745 1.00 62.16 86 SER A CA 1
ATOM 678 C C . SER A 1 86 ? -3.527 -2.389 30.705 1.00 62.16 86 SER A C 1
ATOM 680 O O . SER A 1 86 ? -3.710 -2.648 29.532 1.00 62.16 86 SER A O 1
ATOM 682 N N . ARG A 1 87 ? -2.759 -1.352 31.079 1.00 57.78 87 ARG A N 1
ATOM 683 C CA . ARG A 1 87 ? -2.031 -0.478 30.127 1.00 57.78 87 ARG A CA 1
ATOM 684 C C . ARG A 1 87 ? -0.685 -1.103 29.704 1.00 57.78 87 ARG A C 1
ATOM 686 O O . ARG A 1 87 ? 0.320 -0.850 30.376 1.00 57.78 87 ARG A O 1
ATOM 693 N N . PRO A 1 88 ? -0.585 -1.897 28.618 1.00 61.66 88 PRO A N 1
ATOM 694 C CA . PRO A 1 88 ? 0.586 -2.728 28.382 1.00 61.66 88 PRO A CA 1
ATOM 695 C C . PRO A 1 88 ? 1.505 -1.979 27.421 1.00 61.66 88 PRO A C 1
ATOM 697 O O . PRO A 1 88 ? 1.115 -1.587 26.321 1.00 61.66 88 PRO A O 1
ATOM 700 N N . LYS A 1 89 ? 2.752 -1.762 27.836 1.00 66.44 89 LYS A N 1
ATOM 701 C CA . LYS A 1 89 ? 3.717 -0.929 27.099 1.00 66.44 89 LYS A CA 1
ATOM 702 C C . LYS A 1 89 ? 4.130 -1.522 25.737 1.00 66.44 89 LYS A C 1
ATOM 704 O O . LYS A 1 89 ? 4.674 -0.802 24.911 1.00 66.44 89 LYS A O 1
ATOM 709 N N . TYR A 1 90 ? 3.846 -2.803 25.495 1.00 71.25 90 TYR A N 1
ATOM 710 C CA . TYR A 1 90 ? 4.288 -3.577 24.327 1.00 71.25 90 TYR A CA 1
ATOM 711 C C . TYR A 1 90 ? 3.168 -3.957 23.338 1.00 71.25 90 TYR A C 1
ATOM 713 O O . TYR A 1 90 ? 3.470 -4.476 22.266 1.00 71.25 90 TYR A O 1
ATOM 721 N N . LEU A 1 91 ? 1.890 -3.676 23.632 1.00 74.06 91 LEU A N 1
ATOM 722 C CA . LEU A 1 91 ? 0.795 -4.049 22.722 1.00 74.06 91 LEU A CA 1
ATOM 723 C C . LEU A 1 91 ? 0.735 -3.188 21.458 1.00 74.06 91 LEU A C 1
ATOM 725 O O . LEU A 1 91 ? 0.465 -3.718 20.392 1.00 74.06 91 LEU A O 1
ATOM 729 N N . SER A 1 92 ? 1.006 -1.883 21.539 1.00 79.19 92 SER A N 1
ATOM 730 C CA . SER A 1 92 ? 0.896 -0.998 20.366 1.00 79.19 92 SER A CA 1
ATOM 731 C C . SER A 1 92 ? 1.860 -1.387 19.223 1.00 79.19 92 SER A C 1
ATOM 733 O O . SER A 1 92 ? 1.395 -1.582 18.095 1.00 79.19 92 SER A O 1
ATOM 735 N N . PRO A 1 93 ? 3.165 -1.628 19.481 1.00 82.38 93 PRO A N 1
ATOM 736 C CA . PRO A 1 93 ? 4.073 -2.152 18.459 1.00 82.38 93 PRO A CA 1
ATOM 737 C C . PRO A 1 93 ? 3.670 -3.540 17.950 1.00 82.38 93 PRO A C 1
ATOM 739 O O . PRO A 1 93 ? 3.756 -3.798 16.750 1.00 82.38 93 PRO A O 1
ATOM 742 N N . ALA A 1 94 ? 3.202 -4.421 18.842 1.00 83.81 94 ALA A N 1
ATOM 743 C CA . ALA A 1 94 ? 2.778 -5.772 18.483 1.00 83.81 94 ALA A CA 1
ATOM 744 C C . ALA A 1 94 ? 1.550 -5.764 17.560 1.00 83.81 94 ALA A C 1
ATOM 746 O O . ALA A 1 94 ? 1.548 -6.434 16.532 1.00 83.81 94 ALA A O 1
ATOM 747 N N . VAL A 1 95 ? 0.536 -4.954 17.871 1.00 82.00 95 VAL A N 1
ATOM 748 C CA . VAL A 1 95 ? -0.662 -4.783 17.039 1.00 82.00 95 VAL A CA 1
ATOM 749 C C . VAL A 1 95 ? -0.288 -4.189 15.684 1.00 82.00 95 VAL A C 1
ATOM 751 O O . VAL A 1 95 ? -0.755 -4.679 14.664 1.00 82.00 95 VAL A O 1
ATOM 754 N N . CYS A 1 96 ? 0.621 -3.211 15.637 1.00 81.81 96 CYS A N 1
ATOM 755 C CA . CYS A 1 96 ? 1.111 -2.664 14.372 1.00 81.81 96 CYS A CA 1
ATOM 756 C C . CYS A 1 96 ? 1.807 -3.739 13.515 1.00 81.81 96 CYS A C 1
ATOM 758 O O . CYS A 1 96 ? 1.509 -3.873 12.329 1.00 81.81 96 CYS A O 1
ATOM 760 N N . ALA A 1 97 ? 2.677 -4.558 14.113 1.00 84.50 97 ALA A N 1
ATOM 761 C CA . ALA A 1 97 ? 3.323 -5.668 13.414 1.00 84.50 97 ALA A CA 1
ATOM 762 C C . ALA A 1 97 ? 2.307 -6.707 12.901 1.00 84.50 97 ALA A C 1
ATOM 764 O O . ALA A 1 97 ? 2.404 -7.144 11.754 1.00 84.50 97 ALA A O 1
ATOM 765 N N . LEU A 1 98 ? 1.302 -7.059 13.710 1.00 83.62 98 LEU A N 1
ATOM 766 C CA . LEU A 1 98 ? 0.232 -7.981 13.321 1.00 83.62 98 LEU A CA 1
ATOM 767 C C . LEU A 1 98 ? -0.617 -7.432 12.169 1.00 83.62 98 LEU A C 1
ATOM 769 O O . LEU A 1 98 ? -0.913 -8.170 11.232 1.00 83.62 98 LEU A O 1
ATOM 773 N N . LEU A 1 99 ? -0.959 -6.142 12.193 1.00 81.75 99 LEU A N 1
ATOM 774 C CA . LEU A 1 99 ? -1.711 -5.488 11.119 1.00 81.75 99 LEU A CA 1
ATOM 775 C C . LEU A 1 99 ? -0.934 -5.467 9.802 1.00 81.75 99 LEU A C 1
ATOM 777 O O . LEU A 1 99 ? -1.513 -5.717 8.745 1.00 81.75 99 LEU A O 1
ATOM 781 N N . TRP A 1 100 ? 0.382 -5.261 9.855 1.00 82.75 100 TRP A N 1
ATOM 782 C CA . TRP A 1 100 ? 1.247 -5.367 8.680 1.00 82.75 100 TRP A CA 1
ATOM 783 C C . TRP A 1 100 ? 1.248 -6.777 8.081 1.00 82.75 100 TRP A C 1
ATOM 785 O O . TRP A 1 100 ? 1.137 -6.927 6.858 1.00 82.75 100 TRP A O 1
ATOM 795 N N . ILE A 1 101 ? 1.354 -7.805 8.930 1.00 81.69 101 ILE A N 1
ATOM 796 C CA . ILE A 1 101 ? 1.310 -9.210 8.504 1.00 81.69 101 ILE A CA 1
ATOM 797 C C . ILE A 1 101 ? -0.053 -9.518 7.885 1.00 81.69 101 ILE A C 1
ATOM 799 O O . ILE A 1 101 ? -0.111 -10.041 6.775 1.00 81.69 101 ILE A O 1
ATOM 803 N N . PHE A 1 102 ? -1.140 -9.132 8.553 1.00 77.44 102 PHE A N 1
ATOM 804 C CA . PHE A 1 102 ? -2.499 -9.373 8.080 1.00 77.44 102 PHE A CA 1
ATOM 805 C C . PHE A 1 102 ? -2.790 -8.659 6.755 1.00 77.44 102 PHE A C 1
ATOM 807 O O . PHE A 1 102 ? -3.300 -9.280 5.828 1.00 77.44 102 PHE A O 1
ATOM 814 N N . SER A 1 103 ? -2.386 -7.392 6.620 1.00 79.44 103 SER A N 1
ATOM 815 C CA . SER A 1 103 ? -2.528 -6.620 5.376 1.00 79.44 103 SER A CA 1
ATOM 816 C C . SER A 1 103 ? -1.796 -7.295 4.219 1.00 79.44 103 SER A C 1
ATOM 818 O O . SER A 1 103 ? -2.352 -7.487 3.139 1.00 79.44 103 SER A O 1
ATOM 820 N N . SER A 1 104 ? -0.548 -7.703 4.453 1.00 77.00 104 SER A N 1
ATOM 821 C CA . SER A 1 104 ? 0.277 -8.365 3.439 1.00 77.00 104 SER A CA 1
ATOM 822 C C . SER A 1 104 ? -0.299 -9.727 3.047 1.00 77.00 104 SER A C 1
ATOM 824 O O . SER A 1 104 ? -0.351 -10.059 1.862 1.00 77.00 104 SER A O 1
ATOM 826 N N . LEU A 1 105 ? -0.781 -10.488 4.032 1.00 78.94 105 LEU A N 1
ATOM 827 C CA . LEU A 1 105 ? -1.395 -11.796 3.840 1.00 78.94 105 LEU A CA 1
ATOM 828 C C . LEU A 1 105 ? -2.708 -11.690 3.059 1.00 78.94 105 LEU A C 1
ATOM 830 O O . LEU A 1 105 ? -2.887 -12.415 2.087 1.00 78.94 105 LEU A O 1
ATOM 834 N N . LEU A 1 106 ? -3.589 -10.755 3.419 1.00 73.12 106 LEU A N 1
ATOM 835 C CA . LEU A 1 106 ? -4.859 -10.517 2.729 1.00 73.12 106 LEU A CA 1
ATOM 836 C C . LEU A 1 106 ? -4.633 -10.179 1.253 1.00 73.12 106 LEU A C 1
ATOM 838 O O . LEU A 1 106 ? -5.305 -10.710 0.366 1.00 73.12 106 LEU A O 1
ATOM 842 N N . ILE A 1 107 ? -3.638 -9.335 0.983 1.00 72.44 107 ILE A N 1
ATOM 843 C CA . ILE A 1 107 ? -3.263 -8.940 -0.371 1.00 72.44 107 ILE A CA 1
ATOM 844 C C . ILE A 1 107 ? -2.653 -10.113 -1.146 1.00 72.44 107 ILE A C 1
ATOM 846 O O . ILE A 1 107 ? -2.965 -10.286 -2.326 1.00 72.44 107 ILE A O 1
ATOM 850 N N . GLY A 1 108 ? -1.800 -10.912 -0.503 1.00 72.50 108 GLY A N 1
ATOM 851 C CA . GLY A 1 108 ? -1.207 -12.113 -1.088 1.00 72.50 108 GLY A CA 1
ATOM 852 C C . GLY A 1 108 ? -2.262 -13.164 -1.429 1.00 72.50 108 GLY A C 1
ATOM 853 O O . GLY A 1 108 ? -2.333 -13.612 -2.570 1.00 72.50 108 GLY A O 1
ATOM 854 N N . ILE A 1 109 ? -3.133 -13.504 -0.479 1.00 73.75 109 ILE A N 1
ATOM 855 C CA . ILE A 1 109 ? -4.241 -14.452 -0.657 1.00 73.75 109 ILE A CA 1
ATOM 856 C C . ILE A 1 109 ? -5.166 -13.982 -1.781 1.00 73.75 109 ILE A C 1
ATOM 858 O O . ILE A 1 109 ? -5.450 -14.749 -2.696 1.00 73.75 109 ILE A O 1
ATOM 862 N N . SER A 1 110 ? -5.560 -12.706 -1.775 1.00 71.44 110 SER A N 1
ATOM 863 C CA . SER A 1 110 ? -6.440 -12.146 -2.805 1.00 71.44 110 SER A CA 1
ATOM 864 C C . SER A 1 110 ? -5.813 -12.183 -4.198 1.00 71.44 110 SER A C 1
ATOM 866 O O . SER A 1 110 ? -6.518 -12.436 -5.168 1.00 71.44 110 SER A O 1
ATOM 868 N N . ARG A 1 111 ? -4.498 -11.955 -4.329 1.00 69.69 111 ARG A N 1
ATOM 869 C CA . ARG A 1 111 ? -3.799 -12.065 -5.622 1.00 69.69 111 ARG A CA 1
ATOM 870 C C . ARG A 1 111 ? -3.699 -13.505 -6.112 1.00 69.69 111 ARG A C 1
ATOM 872 O O . ARG A 1 111 ? -3.921 -13.738 -7.293 1.00 69.69 111 ARG A O 1
ATOM 879 N N . ASN A 1 112 ? -3.404 -14.450 -5.221 1.00 67.81 112 ASN A N 1
ATOM 880 C CA . ASN A 1 112 ? -3.337 -15.871 -5.565 1.00 67.81 112 ASN A CA 1
ATOM 881 C C . ASN A 1 112 ? -4.715 -16.415 -5.967 1.00 67.81 112 ASN A C 1
ATOM 883 O O . ASN A 1 112 ? -4.843 -17.051 -7.006 1.00 67.81 112 ASN A O 1
ATOM 887 N N . LEU A 1 113 ? -5.761 -16.105 -5.195 1.00 68.44 113 LEU A N 1
ATOM 888 C CA . LEU A 1 113 ? -7.140 -16.462 -5.541 1.00 68.44 113 LEU A CA 1
ATOM 889 C C . LEU A 1 113 ? -7.588 -15.797 -6.839 1.00 68.44 113 LEU A C 1
ATOM 891 O O . LEU A 1 113 ? -8.179 -16.473 -7.669 1.00 68.44 113 LEU A O 1
ATOM 895 N N . ASN A 1 114 ? -7.281 -14.512 -7.049 1.00 65.50 114 ASN A N 1
ATOM 896 C CA . ASN A 1 114 ? -7.607 -13.851 -8.310 1.00 65.50 114 ASN A CA 1
ATOM 897 C C . ASN A 1 114 ? -6.890 -14.535 -9.480 1.00 65.50 114 ASN A C 1
ATOM 899 O O . ASN A 1 114 ? -7.523 -14.810 -10.482 1.00 65.50 114 ASN A O 1
ATOM 903 N N . HIS A 1 115 ? -5.619 -14.918 -9.336 1.00 67.44 115 HIS A N 1
ATOM 904 C CA . HIS A 1 115 ? -4.908 -15.680 -10.366 1.00 67.44 115 HIS A CA 1
ATOM 905 C C . HIS A 1 115 ? -5.565 -17.042 -10.663 1.00 67.44 115 HIS A C 1
ATOM 907 O O . HIS A 1 115 ? -5.632 -17.451 -11.818 1.00 67.44 115 HIS A O 1
ATOM 913 N N . LEU A 1 116 ? -6.072 -17.740 -9.641 1.00 67.31 116 LEU A N 1
ATOM 914 C CA . LEU A 1 116 ? -6.766 -19.025 -9.803 1.00 67.31 116 LEU A CA 1
ATOM 915 C C . LEU A 1 116 ? -8.184 -18.874 -10.385 1.00 67.31 116 LEU A C 1
ATOM 917 O O . LEU A 1 116 ? -8.643 -19.747 -11.114 1.00 67.31 116 LEU A O 1
ATOM 921 N N . ILE A 1 117 ? -8.876 -17.774 -10.077 1.00 62.91 117 ILE A N 1
ATOM 922 C CA . ILE A 1 117 ? -10.288 -17.539 -10.427 1.00 62.91 117 ILE A CA 1
ATOM 923 C C . ILE A 1 117 ? -10.441 -16.658 -11.680 1.00 62.91 117 ILE A C 1
ATOM 925 O O . ILE A 1 117 ? -11.522 -16.623 -12.267 1.00 62.91 117 ILE A O 1
ATOM 929 N N . HIS A 1 118 ? -9.366 -16.021 -12.164 1.00 60.69 118 HIS A N 1
ATOM 930 C CA . HIS A 1 118 ? -9.356 -15.232 -13.405 1.00 60.69 118 HIS A CA 1
ATOM 931 C C . HIS A 1 118 ? -9.866 -16.039 -14.606 1.00 60.69 118 HIS A C 1
ATOM 933 O O . HIS A 1 118 ? -10.457 -15.480 -15.522 1.00 60.69 118 HIS A O 1
ATOM 939 N N . SER A 1 119 ? -9.694 -17.365 -14.566 1.00 58.69 119 SER A N 1
ATOM 940 C CA . SER A 1 119 ? -10.191 -18.289 -15.588 1.00 58.69 119 SER A CA 1
ATOM 941 C C . SER A 1 119 ? -11.708 -18.513 -15.561 1.00 58.69 119 SER A C 1
ATOM 943 O O . SER A 1 119 ? -12.225 -19.123 -16.493 1.00 58.69 119 SER A O 1
ATOM 945 N N . TYR A 1 120 ? -12.415 -18.084 -14.511 1.00 55.41 120 TYR A N 1
ATOM 946 C CA . TYR A 1 120 ? -13.841 -18.358 -14.330 1.00 55.41 120 TYR A CA 1
ATOM 947 C C . TYR A 1 120 ? -14.687 -17.085 -14.281 1.00 55.41 120 TYR A C 1
ATOM 949 O O . TYR A 1 120 ? -15.717 -17.041 -14.948 1.00 55.41 120 TYR A O 1
ATOM 957 N N . ILE A 1 121 ? -14.298 -16.047 -13.519 1.00 55.69 121 ILE A N 1
ATOM 958 C CA . ILE A 1 121 ? -15.081 -14.799 -13.439 1.00 55.69 121 ILE A CA 1
ATOM 959 C C . ILE A 1 121 ? -14.172 -13.584 -13.113 1.00 55.69 121 ILE A C 1
ATOM 961 O O . ILE A 1 121 ? -13.410 -13.636 -12.144 1.00 55.69 121 ILE A O 1
ATOM 965 N N . PRO A 1 122 ? -14.258 -12.459 -13.859 1.00 54.06 122 PRO A N 1
ATOM 966 C CA . PRO A 1 122 ? -13.320 -11.338 -13.767 1.00 54.06 122 PRO A CA 1
ATOM 967 C C . PRO A 1 122 ? -13.739 -10.312 -12.702 1.00 54.06 122 PRO A C 1
ATOM 969 O O . PRO A 1 122 ? -13.806 -9.116 -12.971 1.00 54.06 122 PRO A O 1
ATOM 972 N N . TYR A 1 123 ? -14.079 -10.749 -11.491 1.00 58.75 123 TYR A N 1
ATOM 973 C CA . TYR A 1 123 ? -14.330 -9.821 -10.385 1.00 58.75 123 TYR A CA 1
ATOM 974 C C . TYR A 1 123 ? -13.051 -9.530 -9.605 1.00 58.75 123 TYR A C 1
ATOM 976 O O . TYR A 1 123 ? -12.265 -10.427 -9.299 1.00 58.75 123 TYR A O 1
ATOM 984 N N . ASN A 1 124 ? -12.872 -8.270 -9.204 1.00 61.06 124 ASN A N 1
ATOM 985 C CA . ASN A 1 124 ? -11.822 -7.877 -8.268 1.00 61.06 124 ASN A CA 1
ATOM 986 C C . ASN A 1 124 ? -12.164 -8.404 -6.865 1.00 61.06 124 ASN A C 1
ATOM 988 O O . ASN A 1 124 ? -12.617 -7.663 -5.993 1.00 61.06 124 ASN A O 1
ATOM 992 N N . LEU A 1 125 ? -11.930 -9.701 -6.642 1.00 59.50 125 LEU A N 1
ATOM 993 C CA . LEU A 1 125 ? -12.186 -10.411 -5.383 1.00 59.50 125 LEU A CA 1
ATOM 994 C C . LEU A 1 125 ? -11.520 -9.702 -4.193 1.00 59.50 125 LEU A C 1
ATOM 996 O O . LEU A 1 125 ? -12.070 -9.648 -3.101 1.00 59.50 125 LEU A O 1
ATOM 1000 N N . HIS A 1 126 ? -10.383 -9.055 -4.450 1.00 62.34 126 HIS A N 1
ATOM 1001 C CA . HIS A 1 126 ? -9.686 -8.182 -3.512 1.00 62.34 126 HIS A CA 1
ATOM 1002 C C . HIS A 1 126 ? -10.562 -7.050 -2.952 1.00 62.34 126 HIS A C 1
ATOM 1004 O O . HIS A 1 126 ? -10.567 -6.805 -1.746 1.00 62.34 126 HIS A O 1
ATOM 1010 N N . LEU A 1 127 ? -11.302 -6.358 -3.821 1.00 59.94 127 LEU A N 1
ATOM 1011 C CA . LEU A 1 127 ? -12.153 -5.224 -3.463 1.00 59.94 127 LEU A CA 1
ATOM 1012 C C . LEU A 1 127 ? -13.401 -5.698 -2.710 1.00 59.94 127 LEU A C 1
ATOM 1014 O O . LEU A 1 127 ? -13.827 -5.055 -1.753 1.00 59.94 127 LEU A O 1
ATOM 1018 N N . VAL A 1 128 ? -13.954 -6.845 -3.112 1.00 62.62 128 VAL A N 1
ATOM 1019 C CA . VAL A 1 128 ? -15.121 -7.456 -2.461 1.00 62.62 128 VAL A CA 1
ATOM 1020 C C . VAL A 1 128 ? -14.755 -7.940 -1.060 1.00 62.62 128 VAL A C 1
ATOM 1022 O O . VAL A 1 128 ? -15.405 -7.556 -0.095 1.00 62.62 128 VAL A O 1
ATOM 1025 N N . VAL A 1 129 ? -13.672 -8.706 -0.911 1.00 63.34 129 VAL A N 1
ATOM 1026 C CA . VAL A 1 129 ? -13.230 -9.234 0.390 1.00 63.34 129 VAL A CA 1
ATOM 1027 C C . VAL A 1 129 ? -12.851 -8.104 1.348 1.00 63.34 129 VAL A C 1
ATOM 1029 O O . VAL A 1 129 ? -13.272 -8.116 2.503 1.00 63.34 129 VAL A O 1
ATOM 1032 N N . THR A 1 130 ? -12.116 -7.093 0.872 1.00 64.06 130 THR A N 1
ATOM 1033 C CA . THR A 1 130 ? -11.727 -5.944 1.707 1.00 64.06 130 THR A CA 1
ATOM 1034 C C . THR A 1 130 ? -12.951 -5.186 2.224 1.00 64.06 130 THR A C 1
ATOM 1036 O O . THR A 1 130 ? -12.974 -4.761 3.374 1.00 64.06 130 THR A O 1
ATOM 1039 N N . ALA A 1 131 ? -14.012 -5.067 1.431 1.00 63.97 131 ALA A N 1
ATOM 1040 C CA . ALA A 1 131 ? -15.222 -4.358 1.842 1.00 63.97 131 ALA A CA 1
ATOM 1041 C C . ALA A 1 131 ? -16.146 -5.161 2.726 1.00 63.97 131 ALA A C 1
ATOM 1043 O O . ALA A 1 131 ? -16.672 -4.627 3.697 1.00 63.97 131 ALA A O 1
ATOM 1044 N N . MET A 1 132 ? -16.311 -6.444 2.408 1.00 64.50 132 MET A N 1
ATOM 1045 C CA . MET A 1 132 ? -17.081 -7.371 3.223 1.00 64.50 132 MET A CA 1
ATOM 1046 C C . MET A 1 132 ? -16.438 -7.545 4.601 1.00 64.50 132 MET A C 1
ATOM 1048 O O . MET A 1 132 ? -17.142 -7.846 5.555 1.00 64.50 132 MET A O 1
ATOM 1052 N N . LEU A 1 133 ? -15.128 -7.310 4.736 1.00 64.88 133 LEU A N 1
ATOM 1053 C CA . LEU A 1 133 ? -14.442 -7.306 6.026 1.00 64.88 133 LEU A CA 1
ATOM 1054 C C . LEU A 1 133 ? -14.479 -5.930 6.717 1.00 64.88 133 LEU A C 1
ATOM 1056 O O . LEU A 1 133 ? -14.776 -5.856 7.908 1.00 64.88 133 LEU A O 1
ATOM 1060 N N . CYS A 1 134 ? -14.196 -4.835 6.000 1.00 65.06 134 CYS A N 1
ATOM 1061 C CA . CYS A 1 134 ? -14.125 -3.501 6.603 1.00 65.06 134 CYS A CA 1
ATOM 1062 C C . CYS A 1 134 ? -15.505 -2.917 6.932 1.00 65.06 134 CYS A C 1
ATOM 1064 O O . CYS A 1 134 ? -15.679 -2.441 8.052 1.00 65.06 134 CYS A O 1
ATOM 1066 N N . LEU A 1 135 ? -16.484 -2.963 6.015 1.00 65.06 135 LEU A N 1
ATOM 1067 C CA . LEU A 1 135 ? -17.801 -2.329 6.200 1.00 65.06 135 LEU A CA 1
ATOM 1068 C C . LEU A 1 135 ? -18.517 -2.832 7.463 1.00 65.06 135 LEU A C 1
ATOM 1070 O O . LEU A 1 135 ? -18.885 -1.986 8.282 1.00 65.06 135 LEU A O 1
ATOM 1074 N N . PRO A 1 136 ? -18.633 -4.153 7.719 1.00 63.75 136 PRO A N 1
ATOM 1075 C CA . PRO A 1 136 ? -19.295 -4.645 8.924 1.00 63.75 136 PRO A CA 1
ATOM 1076 C C . PRO A 1 136 ? -18.550 -4.250 10.200 1.00 63.75 136 PRO A C 1
ATOM 1078 O O . PRO A 1 136 ? -19.165 -3.929 11.218 1.00 63.75 136 PRO A O 1
ATOM 1081 N N . LEU A 1 137 ? -17.217 -4.223 10.151 1.00 63.94 137 LEU A N 1
ATOM 1082 C CA . LEU A 1 137 ? -16.371 -3.898 11.297 1.00 63.94 137 LEU A CA 1
ATOM 1083 C C . LEU A 1 137 ? -16.513 -2.419 11.709 1.00 63.94 137 LEU A C 1
ATOM 1085 O O . LEU A 1 137 ? -16.555 -2.099 12.894 1.00 63.94 137 LEU A O 1
ATOM 1089 N N . ILE A 1 138 ? -16.683 -1.515 10.741 1.00 66.25 138 ILE A N 1
ATOM 1090 C CA . ILE A 1 138 ? -16.968 -0.092 10.997 1.00 66.25 138 ILE A CA 1
ATOM 1091 C C . ILE A 1 138 ? -18.414 0.095 11.469 1.00 66.25 138 ILE A C 1
ATOM 1093 O O . ILE A 1 138 ? -18.674 0.864 12.398 1.00 66.25 138 ILE A O 1
ATOM 1097 N N . THR A 1 139 ? -19.374 -0.619 10.868 1.00 63.84 139 THR A N 1
ATOM 1098 C CA . THR A 1 139 ? -20.784 -0.533 11.281 1.00 63.84 139 THR A CA 1
ATOM 1099 C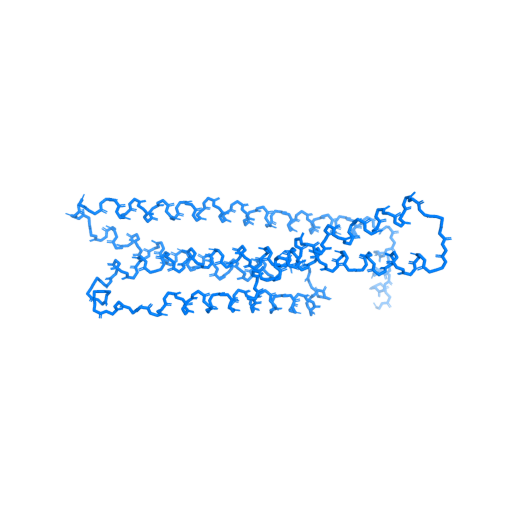 C . THR A 1 139 ? -20.997 -1.075 12.690 1.00 63.84 139 THR A C 1
ATOM 1101 O O . THR A 1 139 ? -21.759 -0.511 13.464 1.00 63.84 139 THR A O 1
ATOM 1104 N N . THR A 1 140 ? -20.275 -2.125 13.080 1.00 63.00 140 THR A N 1
ATOM 1105 C CA . THR A 1 140 ? -20.369 -2.678 14.435 1.00 63.00 140 THR A CA 1
ATOM 1106 C C . THR A 1 140 ? -19.765 -1.720 15.461 1.00 63.00 140 THR A C 1
ATOM 1108 O O . THR A 1 140 ? -20.402 -1.469 16.482 1.00 63.00 140 THR A O 1
ATOM 1111 N N . SER A 1 141 ? -18.614 -1.090 15.187 1.00 62.59 141 SER A N 1
ATOM 1112 C CA . SER A 1 141 ? -18.026 -0.113 16.123 1.00 62.59 141 SER A CA 1
ATOM 1113 C C . SER A 1 141 ? -18.899 1.139 16.301 1.00 62.59 141 SER A C 1
ATOM 1115 O O . SER A 1 141 ? -19.119 1.592 17.427 1.00 62.59 141 SER A O 1
ATOM 1117 N N . THR A 1 142 ? -19.465 1.656 15.206 1.00 64.56 142 THR A N 1
ATOM 1118 C CA . THR A 1 142 ? -20.336 2.845 15.200 1.00 64.56 142 THR A CA 1
ATOM 1119 C C . THR A 1 142 ? -21.656 2.600 15.914 1.00 64.56 142 THR A C 1
ATOM 1121 O O . THR A 1 142 ? -22.053 3.413 16.748 1.00 64.56 142 THR A O 1
ATOM 1124 N N . VAL A 1 143 ? -22.312 1.470 15.645 1.00 62.59 143 VAL A N 1
ATOM 1125 C CA . VAL A 1 143 ? -23.577 1.095 16.287 1.00 62.59 143 VAL A CA 1
ATOM 1126 C C . VAL A 1 143 ? -23.384 0.905 17.791 1.00 62.59 143 VAL A C 1
ATOM 1128 O O . VAL A 1 143 ? -24.165 1.441 18.574 1.00 62.59 143 VAL A O 1
ATOM 1131 N N . ILE A 1 144 ? -22.312 0.235 18.222 1.00 65.00 144 ILE A N 1
ATOM 1132 C CA . ILE A 1 144 ? -22.030 0.035 19.651 1.00 65.00 144 ILE A CA 1
ATOM 1133 C C . ILE A 1 144 ? -21.770 1.376 20.364 1.00 65.00 144 ILE A C 1
ATOM 1135 O O . ILE A 1 144 ? -22.260 1.599 21.477 1.00 65.00 144 ILE A O 1
ATOM 1139 N N . LEU A 1 145 ? -21.041 2.297 19.723 1.00 61.12 145 LEU A N 1
ATOM 1140 C CA . LEU A 1 145 ? -20.772 3.628 20.269 1.00 61.12 145 LEU A CA 1
ATOM 1141 C C . LEU A 1 145 ? -22.047 4.490 20.342 1.00 61.12 145 LEU A C 1
ATOM 1143 O O . LEU A 1 145 ? -22.286 5.139 21.362 1.00 61.12 145 LEU A O 1
ATOM 1147 N N . LEU A 1 146 ? -22.883 4.464 19.298 1.00 63.03 146 LEU A N 1
ATOM 1148 C CA . LEU A 1 146 ? -24.158 5.186 19.235 1.00 63.03 146 LEU A CA 1
ATOM 1149 C C . LEU A 1 146 ? -25.145 4.684 20.285 1.00 63.03 146 LEU A C 1
ATOM 1151 O O . LEU A 1 146 ? -25.694 5.492 21.028 1.00 63.03 146 LEU A O 1
ATOM 1155 N N . ILE A 1 147 ? -25.300 3.364 20.421 1.00 62.78 147 ILE A N 1
ATOM 1156 C CA . ILE A 1 147 ? -26.142 2.748 21.454 1.00 62.78 147 ILE A CA 1
ATOM 1157 C C . ILE A 1 147 ? -25.715 3.243 22.841 1.00 62.78 147 ILE A C 1
ATOM 1159 O O . ILE A 1 147 ? -26.554 3.654 23.641 1.00 62.78 147 ILE A O 1
ATOM 1163 N N . LYS A 1 148 ? -24.408 3.300 23.121 1.00 62.78 148 LYS A N 1
ATOM 1164 C CA . LYS A 1 148 ? -23.894 3.766 24.414 1.00 62.78 148 LYS A CA 1
ATOM 1165 C C . LYS A 1 148 ? -24.079 5.272 24.650 1.00 62.78 148 LYS A C 1
ATOM 1167 O O . LYS A 1 148 ? -24.310 5.672 25.791 1.00 62.78 148 LYS A O 1
ATOM 1172 N N . ILE A 1 149 ? -23.999 6.097 23.605 1.00 62.75 149 ILE A N 1
ATOM 1173 C CA . ILE A 1 149 ? -24.277 7.543 23.669 1.00 62.75 149 ILE A CA 1
ATOM 1174 C C . ILE A 1 149 ? -25.773 7.794 23.898 1.00 62.75 149 ILE A C 1
ATOM 1176 O O . ILE A 1 149 ? -26.128 8.537 24.814 1.00 62.75 149 ILE A O 1
ATOM 1180 N N . CYS A 1 150 ? -26.644 7.128 23.136 1.00 61.03 150 CYS A N 1
ATOM 1181 C CA . CYS A 1 150 ? -28.098 7.220 23.275 1.00 61.03 150 CYS A CA 1
ATOM 1182 C C . CYS A 1 150 ? -28.571 6.745 24.657 1.00 61.03 150 CYS A C 1
ATOM 1184 O O . CYS A 1 150 ? -29.427 7.380 25.267 1.00 61.03 150 CYS A O 1
ATOM 1186 N N . LEU A 1 151 ? -27.969 5.678 25.196 1.00 56.72 151 LEU A N 1
ATOM 1187 C CA . LEU A 1 151 ? -28.305 5.142 26.520 1.00 56.72 151 LEU A CA 1
ATOM 1188 C C . LEU A 1 151 ? -27.757 5.982 27.690 1.00 56.72 151 LEU A C 1
ATOM 1190 O O . LEU A 1 151 ? -28.233 5.833 28.815 1.00 56.72 151 LEU A O 1
ATOM 1194 N N . LYS A 1 152 ? -26.769 6.866 27.475 1.00 57.56 152 LYS A N 1
ATOM 1195 C CA . LYS A 1 152 ? -26.080 7.616 28.547 1.00 57.56 152 LYS A CA 1
ATOM 1196 C C . LYS A 1 152 ? -26.133 9.135 28.328 1.00 57.56 152 LYS A C 1
ATOM 1198 O O . LYS A 1 152 ? -25.133 9.838 28.441 1.00 57.56 152 LYS A O 1
ATOM 1203 N N . SER A 1 153 ? -27.334 9.655 28.083 1.00 46.06 153 SER A N 1
ATOM 1204 C CA . SER A 1 153 ? -27.638 11.057 27.736 1.00 46.06 153 SER A CA 1
ATOM 1205 C C . SER A 1 153 ? -27.289 12.141 28.791 1.00 46.06 153 SER A C 1
ATOM 1207 O O . SER A 1 153 ? -27.514 13.320 28.527 1.00 46.06 153 SER A O 1
ATOM 1209 N N . LYS A 1 154 ? -26.763 11.819 29.987 1.00 46.56 154 LYS A N 1
ATOM 1210 C CA . LYS A 1 154 ? -26.716 12.769 31.131 1.00 46.56 154 LYS A CA 1
ATOM 1211 C C . LYS A 1 154 ? -25.360 13.398 31.516 1.00 46.56 154 LYS A C 1
ATOM 1213 O O . LYS A 1 154 ? -25.332 14.149 32.485 1.00 46.56 154 LYS A O 1
ATOM 1218 N N . GLN A 1 155 ? -24.241 13.182 30.811 1.00 51.69 155 GLN A N 1
ATOM 1219 C CA . GLN A 1 155 ? -22.943 13.800 31.185 1.00 51.69 155 GLN A CA 1
ATOM 1220 C C . GLN A 1 155 ? -22.237 14.534 30.030 1.00 51.69 155 GLN A C 1
ATOM 1222 O O . GLN A 1 155 ? -21.295 14.047 29.410 1.00 51.69 155 GLN A O 1
ATOM 1227 N N . LEU A 1 156 ? -22.652 15.786 29.827 1.00 54.19 156 LEU A N 1
ATOM 1228 C CA . LEU A 1 156 ? -22.163 16.777 28.853 1.00 54.19 156 LEU A CA 1
ATOM 1229 C C . LEU A 1 156 ? -20.708 17.280 29.052 1.00 54.19 156 LEU A C 1
ATOM 1231 O O . LEU A 1 156 ? -20.299 18.235 28.401 1.00 54.19 156 LEU A O 1
ATOM 1235 N N . LYS A 1 157 ? -19.887 16.654 29.911 1.00 53.62 157 LYS A N 1
ATOM 1236 C CA . LYS A 1 157 ? -18.494 17.090 30.177 1.00 53.62 157 LYS A CA 1
ATOM 1237 C C . LYS A 1 157 ? -17.417 16.376 29.338 1.00 53.62 157 LYS A C 1
ATOM 1239 O O . LYS A 1 157 ? -16.287 16.847 29.288 1.00 53.62 157 LYS A O 1
ATOM 1244 N N . HIS A 1 158 ? -17.754 15.304 28.612 1.00 57.34 158 HIS A N 1
ATOM 1245 C CA . HIS A 1 158 ? -16.816 14.546 27.756 1.00 57.34 158 HIS A CA 1
ATOM 1246 C C . HIS A 1 158 ? -16.839 14.955 26.264 1.00 57.34 158 HIS A C 1
ATOM 1248 O O . HIS A 1 158 ? -16.385 14.200 25.402 1.00 57.34 158 HIS A O 1
ATOM 1254 N N . GLY A 1 159 ? -17.336 16.157 25.941 1.00 61.94 159 GLY A N 1
ATOM 1255 C CA . GLY A 1 159 ? -17.529 16.620 24.560 1.00 61.94 159 GLY A CA 1
ATOM 1256 C C . GLY A 1 159 ? -16.270 16.562 23.687 1.00 61.94 159 GLY A C 1
ATOM 1257 O O . GLY A 1 159 ? -16.347 16.116 22.553 1.00 61.94 159 GLY A O 1
ATOM 1258 N N . ARG A 1 160 ? -15.084 16.905 24.214 1.00 61.06 160 ARG A N 1
ATOM 1259 C CA . ARG A 1 160 ? -13.826 16.885 23.433 1.00 61.06 160 ARG A CA 1
ATOM 1260 C C . ARG A 1 160 ? -13.426 15.489 22.944 1.00 61.06 160 ARG A C 1
ATOM 1262 O O . ARG A 1 160 ? -12.959 15.352 21.820 1.00 61.06 160 ARG A O 1
ATOM 1269 N N . ILE A 1 161 ? -13.632 14.456 23.763 1.00 59.53 161 ILE A N 1
ATOM 1270 C CA . ILE A 1 161 ? -13.295 13.068 23.402 1.00 59.53 161 ILE A CA 1
ATOM 1271 C C . ILE A 1 161 ? -14.308 12.531 22.384 1.00 59.53 161 ILE A C 1
ATOM 1273 O O . ILE A 1 161 ? -13.913 11.917 21.397 1.00 59.53 161 ILE A O 1
ATOM 1277 N N . LEU A 1 162 ? -15.599 12.824 22.575 1.00 62.50 162 LEU A N 1
ATOM 1278 C CA . LEU A 1 162 ? -16.652 12.476 21.615 1.00 62.50 162 LEU A CA 1
ATOM 1279 C C . LEU A 1 162 ? -16.471 13.189 20.271 1.00 62.50 162 LEU A C 1
ATOM 1281 O O . LEU A 1 162 ? -16.639 12.562 19.232 1.00 62.50 162 LEU A O 1
ATOM 1285 N N . VAL A 1 163 ? -16.061 14.459 20.281 1.00 66.06 163 VAL A N 1
ATOM 1286 C CA . VAL A 1 163 ? -15.749 15.231 19.070 1.00 66.06 163 VAL A CA 1
ATOM 1287 C C . VAL A 1 163 ? -14.536 14.649 18.348 1.00 66.06 163 VAL A C 1
ATOM 1289 O O . VAL A 1 163 ? -14.603 14.459 17.141 1.00 66.06 163 VAL A O 1
ATOM 1292 N N . MET A 1 164 ? -13.458 14.275 19.050 1.00 61.75 164 MET A N 1
ATOM 1293 C CA . MET A 1 164 ? -12.316 13.599 18.415 1.00 61.75 164 MET A CA 1
ATOM 1294 C C . MET A 1 164 ? -12.705 12.256 17.779 1.00 61.75 164 MET A C 1
ATOM 1296 O O . MET A 1 164 ? -12.254 11.943 16.676 1.00 61.75 164 MET A O 1
ATOM 1300 N N . ILE A 1 165 ? -13.554 11.469 18.446 1.00 66.75 165 ILE A N 1
ATOM 1301 C CA . ILE A 1 165 ? -14.042 10.186 17.920 1.00 66.75 165 ILE A CA 1
ATOM 1302 C C . ILE A 1 165 ? -14.958 10.410 16.707 1.00 66.75 165 ILE A C 1
ATOM 1304 O O . ILE A 1 165 ? -14.788 9.735 15.695 1.00 66.75 165 ILE A O 1
ATOM 1308 N N . LEU A 1 166 ? -15.863 11.392 16.771 1.00 67.94 166 LEU A N 1
ATOM 1309 C CA . LEU A 1 166 ? -16.741 11.786 15.667 1.00 67.94 166 LEU A CA 1
ATOM 1310 C C . LEU A 1 166 ? -15.943 12.287 14.457 1.00 67.94 166 LEU A C 1
ATOM 1312 O O . LEU A 1 166 ? -16.239 11.888 13.338 1.00 67.94 166 LEU A O 1
ATOM 1316 N N . ILE A 1 167 ? -14.903 13.098 14.671 1.00 65.94 167 ILE A N 1
ATOM 1317 C CA . ILE A 1 167 ? -13.997 13.565 13.610 1.00 65.94 167 ILE A CA 1
ATOM 1318 C C . ILE A 1 167 ? -13.260 12.380 12.975 1.00 65.94 167 ILE A C 1
ATOM 1320 O O . ILE A 1 167 ? -13.225 12.271 11.754 1.00 65.94 167 ILE A O 1
ATOM 1324 N N . THR A 1 168 ? -12.723 11.455 13.780 1.00 65.44 168 THR A N 1
ATOM 1325 C CA . THR A 1 168 ? -12.027 10.256 13.268 1.00 65.44 168 THR A CA 1
ATOM 1326 C C . THR A 1 168 ? -12.970 9.371 12.441 1.00 65.44 168 THR A C 1
ATOM 1328 O O . THR A 1 168 ? -12.586 8.868 11.387 1.00 65.44 168 THR A O 1
ATOM 1331 N N . LEU A 1 169 ? -14.224 9.231 12.881 1.00 67.06 169 LEU A N 1
ATOM 1332 C CA . LEU A 1 169 ? -15.290 8.517 12.173 1.00 67.06 169 LEU A CA 1
ATOM 1333 C C . LEU A 1 169 ? -15.714 9.204 10.873 1.00 67.06 169 LEU A C 1
ATOM 1335 O O . LEU A 1 169 ? -15.889 8.542 9.853 1.00 67.06 169 LEU A O 1
ATOM 1339 N N . LEU A 1 170 ? -15.859 10.526 10.899 1.00 67.06 170 LEU A N 1
ATOM 1340 C CA . LEU A 1 170 ? -16.234 11.319 9.737 1.00 67.06 170 LEU A CA 1
ATOM 1341 C C . LEU A 1 170 ? -15.125 11.281 8.677 1.00 67.06 170 LEU A C 1
ATOM 1343 O O . LEU A 1 170 ? -15.411 11.068 7.504 1.00 67.06 170 LEU A O 1
ATOM 1347 N N . CYS A 1 171 ? -13.857 11.379 9.089 1.00 64.25 171 CYS A N 1
ATOM 1348 C CA . CYS A 1 171 ? -12.710 11.173 8.204 1.00 64.25 171 CYS A CA 1
ATOM 1349 C C . CYS A 1 171 ? -12.694 9.760 7.606 1.00 64.25 171 CYS A C 1
ATOM 1351 O O . CYS A 1 171 ? -12.449 9.622 6.410 1.00 64.25 171 CYS A O 1
ATOM 1353 N N . PHE A 1 172 ? -12.998 8.722 8.397 1.00 65.75 172 PHE A N 1
ATOM 1354 C CA . PHE A 1 172 ? -13.107 7.346 7.902 1.00 65.75 172 PHE A CA 1
ATOM 1355 C C . PHE A 1 172 ? -14.185 7.232 6.811 1.00 65.75 172 PHE A C 1
ATOM 1357 O O . PHE A 1 172 ? -13.931 6.678 5.740 1.00 65.75 172 PHE A O 1
ATOM 1364 N N . LEU A 1 173 ? -15.379 7.774 7.071 1.00 65.44 173 LEU A N 1
ATOM 1365 C CA . LEU A 1 173 ? -16.523 7.733 6.160 1.00 65.44 173 LEU A CA 1
ATOM 1366 C C . LEU A 1 173 ? -16.222 8.478 4.852 1.00 65.44 173 LEU A C 1
ATOM 1368 O O . LEU A 1 173 ? -16.428 7.929 3.774 1.00 65.44 173 LEU A O 1
ATOM 1372 N N . ILE A 1 174 ? -15.669 9.691 4.953 1.00 67.81 174 ILE A N 1
ATOM 1373 C CA . ILE A 1 174 ? -15.339 10.552 3.809 1.00 67.81 174 ILE A CA 1
ATOM 1374 C C . ILE A 1 174 ? -14.201 9.970 2.964 1.00 67.81 174 ILE A C 1
ATOM 1376 O O . ILE A 1 174 ? -14.221 10.133 1.753 1.00 67.81 174 ILE A O 1
ATOM 1380 N N . LEU A 1 175 ? -13.215 9.293 3.558 1.00 60.94 175 LEU A N 1
ATOM 1381 C CA . LEU A 1 175 ? -12.102 8.713 2.795 1.00 60.94 175 LEU A CA 1
ATOM 1382 C C . LEU A 1 175 ? -12.452 7.352 2.184 1.00 60.94 175 LEU A C 1
ATOM 1384 O O . LEU A 1 175 ? -11.981 7.034 1.097 1.00 60.94 175 LEU A O 1
ATOM 1388 N N . THR A 1 176 ? -13.2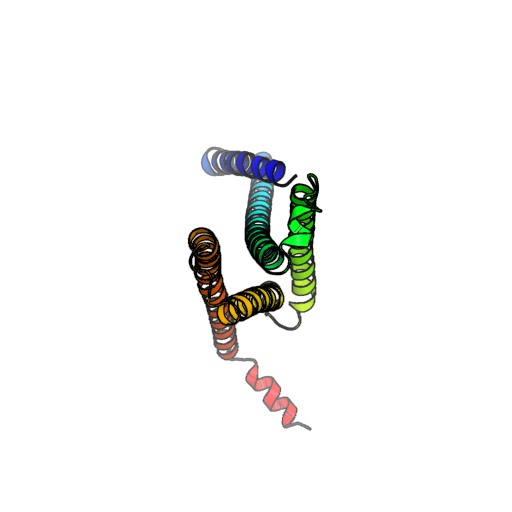73 6.546 2.859 1.00 68.81 176 THR A N 1
ATOM 1389 C CA . THR A 1 176 ? -13.508 5.151 2.454 1.00 68.81 176 THR A CA 1
ATOM 1390 C C . THR A 1 176 ? -14.662 5.019 1.464 1.00 68.81 176 THR A C 1
ATOM 1392 O O . THR A 1 176 ? -14.535 4.277 0.493 1.00 68.81 176 THR A O 1
ATOM 1395 N N . LEU A 1 177 ? -15.771 5.749 1.648 1.00 64.38 177 LEU A N 1
ATOM 1396 C CA . LEU A 1 177 ? -16.941 5.635 0.763 1.00 64.38 177 LEU A CA 1
ATOM 1397 C C . LEU A 1 177 ? -16.665 6.078 -0.679 1.00 64.38 177 LEU A C 1
ATOM 1399 O O . LEU A 1 177 ? -16.994 5.310 -1.579 1.00 64.38 177 LEU A O 1
ATOM 1403 N N . PRO A 1 178 ? -16.056 7.250 -0.950 1.00 68.69 178 PRO A N 1
ATOM 1404 C CA . PRO A 1 178 ? -15.828 7.700 -2.322 1.00 68.69 178 PRO A CA 1
ATOM 1405 C C . PRO A 1 178 ? -14.859 6.795 -3.073 1.00 68.69 178 PRO A C 1
ATOM 1407 O O . PRO A 1 178 ? -15.085 6.506 -4.241 1.00 68.69 178 PRO A O 1
ATOM 1410 N N . LEU A 1 179 ? -13.820 6.295 -2.395 1.00 62.41 179 LEU A N 1
ATOM 1411 C CA . LEU A 1 179 ? -12.877 5.332 -2.967 1.00 62.41 179 LEU A CA 1
ATOM 1412 C C . LEU A 1 179 ? -13.553 3.994 -3.274 1.00 62.41 179 LEU A C 1
ATOM 1414 O O . LEU A 1 179 ? -13.295 3.407 -4.324 1.00 62.41 179 LEU A O 1
ATOM 1418 N N . TYR A 1 180 ? -14.458 3.539 -2.404 1.00 64.56 180 TYR A N 1
ATOM 1419 C CA . TYR A 1 180 ? -15.201 2.305 -2.625 1.00 64.56 180 TYR A CA 1
ATOM 1420 C C . TYR A 1 180 ? -16.214 2.429 -3.768 1.00 64.56 180 TYR A C 1
ATOM 1422 O O . TYR A 1 180 ? -16.282 1.558 -4.633 1.00 64.56 180 TYR A O 1
ATOM 1430 N N . ILE A 1 181 ? -16.948 3.544 -3.811 1.00 65.75 181 ILE A N 1
ATOM 1431 C CA . ILE A 1 181 ? -17.881 3.877 -4.893 1.00 65.75 181 ILE A CA 1
ATOM 1432 C C . ILE A 1 181 ? -17.121 4.010 -6.213 1.00 65.75 181 ILE A C 1
ATOM 1434 O O . ILE A 1 181 ? -17.526 3.412 -7.201 1.00 65.75 181 ILE A O 1
ATOM 1438 N N . TYR A 1 182 ? -15.995 4.723 -6.234 1.00 66.56 182 TYR A N 1
ATOM 1439 C CA . TYR A 1 182 ? -15.166 4.883 -7.428 1.00 66.56 182 TYR A CA 1
ATOM 1440 C C . TYR A 1 182 ? -14.648 3.539 -7.954 1.00 66.56 182 TYR A C 1
ATOM 1442 O O . TYR A 1 182 ? -14.782 3.249 -9.141 1.00 66.56 182 TYR A O 1
ATOM 1450 N N . ALA A 1 183 ? -14.120 2.684 -7.074 1.00 63.09 183 ALA A N 1
ATOM 1451 C CA . ALA A 1 183 ? -13.637 1.359 -7.456 1.00 63.09 183 ALA A CA 1
ATOM 1452 C C . ALA A 1 183 ? -14.772 0.440 -7.945 1.00 63.09 183 ALA A C 1
ATOM 1454 O O . ALA A 1 183 ? -14.594 -0.298 -8.914 1.00 63.09 183 ALA A O 1
ATOM 1455 N N . PHE A 1 184 ? -15.948 0.510 -7.314 1.00 65.56 184 PHE A N 1
ATOM 1456 C CA . PHE A 1 184 ? -17.143 -0.214 -7.746 1.00 65.56 184 PHE A CA 1
ATOM 1457 C C . PHE A 1 184 ? -17.643 0.264 -9.117 1.00 65.56 184 PHE A C 1
ATOM 1459 O O . PHE A 1 184 ? -17.948 -0.555 -9.981 1.00 65.56 184 PHE A O 1
ATOM 1466 N N . VAL A 1 185 ? -17.677 1.581 -9.339 1.00 70.19 185 VAL A N 1
ATOM 1467 C CA . VAL A 1 185 ? -18.108 2.199 -10.600 1.00 70.19 185 VAL A CA 1
ATOM 1468 C C . VAL A 1 185 ? -17.152 1.852 -11.737 1.00 70.19 185 VAL A C 1
ATOM 1470 O O . VAL A 1 185 ? -17.618 1.412 -12.783 1.00 70.19 185 VAL A O 1
ATOM 1473 N N . ILE A 1 186 ? -15.833 1.964 -11.537 1.00 67.81 186 ILE A N 1
ATOM 1474 C CA . ILE A 1 186 ? -14.848 1.545 -12.548 1.00 67.81 186 ILE A CA 1
ATOM 1475 C C . ILE A 1 186 ? -15.026 0.073 -12.901 1.00 67.81 186 ILE A C 1
ATOM 1477 O O . ILE A 1 186 ? -15.071 -0.265 -14.079 1.00 67.81 186 ILE A O 1
ATOM 1481 N N . HIS A 1 187 ? -15.181 -0.792 -11.899 1.00 63.59 187 HIS A N 1
ATOM 1482 C CA . HIS A 1 187 ? -15.381 -2.214 -12.145 1.00 63.59 187 HIS A CA 1
ATOM 1483 C C . HIS A 1 187 ? -16.652 -2.490 -12.961 1.00 63.59 187 HIS A C 1
ATOM 1485 O O . HIS A 1 187 ? -16.643 -3.320 -13.872 1.00 63.59 187 HIS A O 1
ATOM 1491 N N . PHE A 1 188 ? -17.744 -1.785 -12.655 1.00 67.31 188 PHE A N 1
ATOM 1492 C CA . PHE A 1 188 ? -18.992 -1.910 -13.398 1.00 67.31 188 PHE A CA 1
ATOM 1493 C C . PHE A 1 188 ? -18.847 -1.420 -14.845 1.00 67.31 188 PHE A C 1
ATOM 1495 O O . PHE A 1 188 ? -19.294 -2.108 -15.758 1.00 67.31 188 PHE A O 1
ATOM 1502 N N . ILE A 1 189 ? -18.179 -0.281 -15.060 1.00 72.75 189 ILE A N 1
ATOM 1503 C CA . ILE A 1 189 ? -17.920 0.287 -16.392 1.00 72.75 189 ILE A CA 1
ATOM 1504 C C . ILE A 1 189 ? -17.039 -0.648 -17.227 1.00 72.75 189 ILE A C 1
ATOM 1506 O O . ILE A 1 189 ? -17.364 -0.921 -18.377 1.00 72.75 189 ILE A O 1
ATOM 1510 N N . GLU A 1 190 ? -15.956 -1.175 -16.654 1.00 70.38 190 GLU A N 1
ATOM 1511 C CA . GLU A 1 190 ? -15.033 -2.085 -17.342 1.00 70.38 190 GLU A CA 1
ATOM 1512 C C . GLU A 1 190 ? -15.736 -3.386 -17.755 1.00 70.38 190 GLU A C 1
ATOM 1514 O O . GLU A 1 190 ? -15.593 -3.845 -18.887 1.00 70.38 190 GLU A O 1
ATOM 1519 N N . LYS A 1 191 ? -16.585 -3.937 -16.877 1.00 65.81 191 LYS A N 1
ATOM 1520 C CA . LYS A 1 191 ? -17.435 -5.085 -17.213 1.00 65.81 191 LYS A CA 1
ATOM 1521 C C . LYS A 1 191 ? -18.408 -4.758 -18.344 1.00 65.81 191 LYS A C 1
ATOM 1523 O O . LYS A 1 191 ? -18.584 -5.579 -19.239 1.00 65.81 191 LYS A O 1
ATOM 1528 N N . TRP A 1 192 ? -19.048 -3.592 -18.295 1.00 70.81 192 TRP A N 1
ATOM 1529 C CA . TRP A 1 192 ? -19.997 -3.170 -19.323 1.00 70.81 192 TRP A CA 1
ATOM 1530 C C . TRP A 1 192 ? -19.304 -3.019 -20.683 1.00 70.81 192 TRP A C 1
ATOM 1532 O O . TRP A 1 192 ? -19.780 -3.561 -21.672 1.00 70.81 192 TRP A O 1
ATOM 1542 N N . TYR A 1 193 ? -18.120 -2.403 -20.703 1.00 72.31 193 TYR A N 1
ATOM 1543 C CA . TYR A 1 193 ? -17.296 -2.245 -21.901 1.00 72.31 193 TYR A CA 1
ATOM 1544 C C . TYR A 1 193 ? -16.835 -3.590 -22.486 1.00 72.31 193 TYR A C 1
ATOM 1546 O O . TYR A 1 193 ? -16.849 -3.775 -23.699 1.00 72.31 193 TYR A O 1
ATOM 1554 N N . LEU A 1 194 ? -16.452 -4.561 -21.650 1.00 67.75 194 LEU A N 1
ATOM 1555 C CA . LEU A 1 194 ? -16.093 -5.904 -22.125 1.00 67.75 194 LEU A CA 1
ATOM 1556 C C . LEU A 1 194 ? -17.293 -6.670 -22.701 1.00 67.75 194 LEU A C 1
ATOM 1558 O O . LEU A 1 194 ? -17.127 -7.402 -23.674 1.00 67.75 194 LEU A O 1
ATOM 1562 N N . ILE A 1 195 ? -18.488 -6.508 -22.122 1.00 69.88 195 ILE A N 1
ATOM 1563 C CA . ILE A 1 195 ? -19.717 -7.126 -22.643 1.00 69.88 195 ILE A CA 1
ATOM 1564 C C . ILE A 1 195 ? -20.067 -6.528 -24.008 1.00 69.88 195 ILE A C 1
ATOM 1566 O O . ILE A 1 195 ? -20.285 -7.286 -24.948 1.00 69.88 195 ILE A O 1
ATOM 1570 N N . ASP A 1 196 ? -20.045 -5.204 -24.135 1.00 74.31 196 ASP A N 1
ATOM 1571 C CA . ASP A 1 196 ? -20.349 -4.492 -25.381 1.00 74.31 196 ASP A CA 1
ATOM 1572 C C . ASP A 1 196 ? -19.407 -4.929 -26.524 1.00 74.31 196 ASP A C 1
ATOM 1574 O O . ASP A 1 196 ? -19.849 -5.439 -27.552 1.00 74.31 196 ASP A O 1
ATOM 1578 N N . ASN A 1 197 ? -18.090 -4.934 -26.273 1.00 65.50 197 ASN A N 1
ATOM 1579 C CA . ASN A 1 197 ? -17.095 -5.400 -27.252 1.00 65.50 197 ASN A CA 1
ATOM 1580 C C . ASN A 1 197 ? -17.188 -6.903 -27.583 1.00 65.50 197 ASN A C 1
ATOM 1582 O O . ASN A 1 197 ? -16.712 -7.330 -28.633 1.00 65.50 197 ASN A O 1
ATOM 1586 N N . SER A 1 198 ? -17.755 -7.729 -26.695 1.00 60.00 198 SER A N 1
ATOM 1587 C CA . SER A 1 198 ? -17.974 -9.157 -26.970 1.00 60.00 198 SER A CA 1
ATOM 1588 C C . SER A 1 198 ? -19.201 -9.416 -27.848 1.00 60.00 198 SER A C 1
ATOM 1590 O O . SER A 1 198 ? -19.244 -10.421 -28.559 1.00 60.00 198 SER A O 1
ATOM 1592 N N . VAL A 1 199 ? -20.183 -8.511 -27.815 1.00 62.91 199 VAL A N 1
ATOM 1593 C CA . VAL A 1 199 ? -21.403 -8.581 -28.629 1.00 62.91 199 VAL A CA 1
ATOM 1594 C C . VAL A 1 199 ? -21.138 -8.080 -30.054 1.00 62.91 199 VAL A C 1
ATOM 1596 O O . VAL A 1 199 ? -21.730 -8.602 -30.997 1.00 62.91 199 VAL A O 1
ATOM 1599 N N . ASP A 1 200 ? -20.174 -7.175 -30.229 1.00 55.84 200 ASP A N 1
ATOM 1600 C CA . ASP A 1 200 ? -19.816 -6.592 -31.527 1.00 55.84 200 ASP A CA 1
ATOM 1601 C C . ASP A 1 200 ? -18.854 -7.430 -32.392 1.00 55.84 200 ASP A C 1
ATOM 1603 O O . ASP A 1 200 ? -18.523 -7.005 -33.498 1.00 55.84 200 ASP A O 1
ATOM 1607 N N . ILE A 1 201 ? -18.420 -8.632 -31.973 1.00 52.44 201 ILE A N 1
ATOM 1608 C CA . ILE A 1 201 ? -17.698 -9.552 -32.877 1.00 52.44 201 ILE A CA 1
ATOM 1609 C C . ILE A 1 201 ? -18.722 -10.238 -33.801 1.00 52.44 201 ILE A C 1
ATOM 1611 O O . ILE A 1 201 ? -19.405 -11.182 -33.379 1.00 52.44 201 ILE A O 1
ATOM 1615 N N . PRO A 1 202 ? -18.818 -9.861 -35.092 1.00 46.94 202 PRO A N 1
ATOM 1616 C CA . PRO A 1 202 ? -19.772 -10.463 -36.002 1.00 46.94 202 PRO A CA 1
ATOM 1617 C C . PRO A 1 202 ? -19.175 -11.784 -36.497 1.00 46.94 202 PRO A C 1
ATOM 1619 O O . PRO A 1 202 ? -18.429 -11.819 -37.472 1.00 46.94 202 PRO A O 1
ATOM 1622 N N . GLY A 1 203 ? -19.463 -12.892 -35.810 1.00 51.81 203 GLY A N 1
ATOM 1623 C CA . GLY A 1 203 ? -19.032 -14.201 -36.314 1.00 51.81 203 GLY A CA 1
ATOM 1624 C C . GLY A 1 203 ? -19.351 -15.434 -35.476 1.00 51.81 203 GLY A C 1
ATOM 1625 O O . GLY A 1 203 ? -19.543 -16.499 -36.056 1.00 51.81 203 GLY A O 1
ATOM 1626 N N . HIS A 1 204 ? -19.459 -15.338 -34.147 1.00 42.22 204 HIS A N 1
ATOM 1627 C CA . HIS A 1 204 ? -19.525 -16.556 -33.319 1.00 42.22 204 HIS A CA 1
ATOM 1628 C C . HIS A 1 204 ? -20.942 -16.981 -32.886 1.00 42.22 204 HIS A C 1
ATOM 1630 O O . HIS A 1 204 ? -21.153 -18.140 -32.526 1.00 42.22 204 HIS A O 1
ATOM 1636 N N . GLY A 1 205 ? -21.935 -16.087 -32.991 1.00 44.38 205 GLY A N 1
ATOM 1637 C CA . GLY A 1 205 ? -23.334 -16.375 -32.634 1.00 44.38 205 GLY A CA 1
ATOM 1638 C C . GLY A 1 205 ? -24.074 -17.294 -33.616 1.00 44.38 205 GLY A C 1
ATOM 1639 O O . GLY A 1 205 ? -25.057 -17.928 -33.244 1.00 44.38 205 GLY A O 1
ATOM 1640 N N . LYS A 1 206 ? -23.587 -17.433 -34.858 1.00 41.59 206 LYS A N 1
ATOM 1641 C CA . LYS A 1 206 ? -24.213 -18.312 -35.863 1.00 41.59 206 LYS A CA 1
ATOM 1642 C C . LYS A 1 206 ? -23.871 -19.795 -35.682 1.00 41.59 206 LYS A C 1
ATOM 1644 O O . LYS A 1 206 ? -24.667 -20.642 -36.064 1.00 41.59 206 LYS A O 1
ATOM 1649 N N . ALA A 1 207 ? -22.737 -20.120 -35.057 1.00 45.75 207 ALA A N 1
ATOM 1650 C CA . ALA A 1 207 ? -22.293 -21.509 -34.899 1.00 45.75 207 ALA A CA 1
ATOM 1651 C C . ALA A 1 207 ? -23.035 -22.276 -33.785 1.00 45.75 207 ALA A C 1
ATO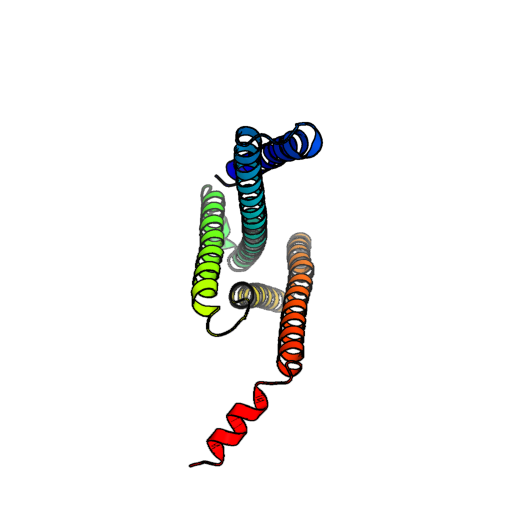M 1653 O O . ALA A 1 207 ? -23.131 -23.499 -33.841 1.00 45.75 207 ALA A O 1
ATOM 1654 N N . VAL A 1 208 ? -23.580 -21.574 -32.784 1.00 49.84 208 VAL A N 1
ATOM 1655 C CA . VAL A 1 208 ? -24.334 -22.198 -31.678 1.00 49.84 208 VAL A CA 1
ATOM 1656 C C . VAL A 1 208 ? -25.805 -22.424 -32.048 1.00 49.84 208 VAL A C 1
ATOM 1658 O O . VAL A 1 208 ? -26.413 -23.382 -31.582 1.00 49.84 208 VAL A O 1
ATOM 1661 N N . MET A 1 209 ? -26.371 -21.602 -32.938 1.00 47.00 209 MET A N 1
ATOM 1662 C CA . MET A 1 209 ? -27.758 -21.770 -33.391 1.00 47.00 209 MET A CA 1
ATOM 1663 C C . MET A 1 209 ? -27.917 -22.955 -34.368 1.00 47.00 209 MET A C 1
ATOM 1665 O O . MET A 1 209 ? -28.944 -23.626 -34.352 1.00 47.00 209 MET A O 1
ATOM 1669 N N . ASP A 1 210 ? -26.889 -23.262 -35.171 1.00 45.53 210 ASP A N 1
ATOM 1670 C CA . ASP A 1 210 ? -26.919 -24.358 -36.160 1.00 45.53 210 ASP A CA 1
ATOM 1671 C C . ASP A 1 210 ? -26.639 -25.756 -35.573 1.00 45.53 210 ASP A C 1
ATOM 1673 O O . ASP A 1 210 ? -26.911 -26.765 -36.229 1.00 45.53 210 ASP A O 1
ATOM 1677 N N . SER A 1 211 ? -26.103 -25.849 -34.351 1.00 48.00 211 SER A N 1
ATOM 1678 C CA . SER A 1 211 ? -25.896 -27.133 -33.660 1.00 48.00 211 SER A CA 1
ATOM 1679 C C . SER A 1 211 ? -27.115 -27.578 -32.849 1.00 48.00 211 SER A C 1
ATOM 1681 O O . SER A 1 211 ? -27.289 -28.773 -32.633 1.00 48.00 211 SER A O 1
ATOM 1683 N N . HIS A 1 212 ? -27.994 -26.647 -32.463 1.00 47.59 212 HIS A N 1
ATOM 1684 C CA . HIS A 1 212 ? -29.248 -26.958 -31.766 1.00 47.59 212 HIS A CA 1
ATOM 1685 C C . HIS A 1 212 ? -30.405 -27.326 -32.707 1.00 47.59 212 HIS A C 1
ATOM 1687 O O . HIS A 1 212 ? -31.416 -27.839 -32.248 1.00 47.59 212 HIS A O 1
ATOM 1693 N N . ASN A 1 213 ? -30.255 -27.087 -34.014 1.00 46.31 213 ASN A N 1
ATOM 1694 C CA . ASN A 1 213 ? -31.256 -27.436 -35.029 1.00 46.31 213 ASN A CA 1
ATOM 1695 C C . ASN A 1 213 ? -30.895 -28.719 -35.807 1.00 46.31 213 ASN A C 1
ATOM 1697 O O . ASN A 1 213 ? -31.478 -29.006 -36.852 1.00 46.31 213 ASN A O 1
ATOM 1701 N N . ARG A 1 214 ? -29.881 -29.459 -35.333 1.00 49.50 214 ARG A N 1
ATOM 1702 C CA . ARG A 1 214 ? -29.360 -30.687 -35.953 1.00 49.50 214 ARG A CA 1
ATOM 1703 C C . ARG A 1 214 ? -29.312 -31.886 -34.992 1.00 49.50 214 ARG A C 1
ATOM 1705 O O . ARG A 1 214 ? -28.502 -32.790 -35.199 1.00 49.50 214 ARG A O 1
ATOM 1712 N N . ILE A 1 215 ? -30.171 -31.884 -33.969 1.00 47.84 215 ILE A N 1
ATOM 1713 C CA . ILE A 1 215 ? -30.472 -33.030 -33.095 1.00 47.84 215 ILE A CA 1
ATOM 1714 C C . ILE A 1 215 ? -31.988 -33.164 -32.996 1.00 47.84 215 ILE A C 1
ATOM 1716 O O . ILE A 1 215 ? -32.636 -32.119 -32.770 1.00 47.84 215 ILE A O 1
#

Sequence (215 aa):
MVFIALIICCIGAPLNGIVIWLLGFQIKRNPFTVLILNLAIADFGFLIKIFMSLFHVTYINGLFLLTTISMDRCVSVLFPIWHCCSRPKYLSPAVCALLWIFSSLLIGISRNLNHLIHSYIPYNLHLVVTAMLCLPLITTSTVILLIKICLKSKQLKHGRILVMILITLLCFLILTLPLYIYAFVIHFIEKWYLIDNSVDIPGHGKAVMDSHNRI

Foldseek 3Di:
DLVVLVVCLVVLLVVLVVLLVCLVPPDDDDPVSVVSNVVSVVSNVVSVVSVVVSVQLVVLLVLVVLLVVLVVLLVCLVCVPVCVPPVDPPVVVVVSVVSSVVSNVLSVVQVVVCVVCVVPDNDSVSLVVSCVVRVVSLVVSVVSSVVSCVVCVPDPPCVVSVVVSVVSNVVSCVVPVVVSVVVVVVRVVVVVVVVVVVVPPPDDVVVVVVVVVVD

Organism: Crotalus adamanteus (NCBI:txid8729)

InterPro domains:
  IPR026234 Mas-related G protein-coupled receptor family [PTHR11334] (50-194)

pLDDT: mean 70.18, std 12.19, range [41.59, 92.25]